Protein AF-A0A1Y2HS34-F1 (afdb_monomer_lite)

Secondary structure (DSSP, 8-state):
--THHHHHTTS-HHHHHHHHHHTTPPPP-----PPPHHHHHHHHHHHHHHHHHHHHHHHHHHHHHHHHH-TTSHHHHHHHHHHHHHHHHHHHHHHHHHHHHHHHHHHTTSSTTS------SS-------PPP--SSSHHHHHHHHHT--HHHHHHHHHHHHHHHHHHHHHHHHHHHHHT--HHHHHHHHHHHHHHTHHHHHHHHHHHHHHHHHHHTTS--

InterPro domains:
  IPR025461 ABA DEFICIENT 4-like [PF14108] (58-203)

Foldseek 3Di:
DDDPVVVVVVDDPVVVVVCCVVVVDDDDPDPDDPDPPVVVVVVCVVVVVVVVLVVLVVLLVVLLVCLLPPLPDPVNVVSLVVSLVVLVVLLVVLVCVLCVVLVVLCVVVVVCVPPPPPPDPPDDDDPDRQDDCDPPDPVNVVSSVVPDDPSNVSSVVSVLSSQLSVLSSVLSVVCVVVVNDSVQLVVLSVCCNVPNVVSVVSSVVVCVVVVVVVVVVVPD

Sequence (220 aa):
MSSILVALMQYEPATIEWLYKTLNMPRPSRSYSLPGIAALEDLDLTVSRTWAIRTQHVTVFASWILCATIPTHRLTRTLVLSTIIAISAMYVWVVPSFFLTVGTSYTDLTCVCDAVSVPDGAGGQTIAAGPPFDWSTIAGVAAMFQSAGLSQMAGAWIHYLAFDLFVGWTIARDAAAVGISKFFVAPCLLFTFALGPTGALMYLGLKGVLGRSGVRGQLI

Organism: NCBI:txid765915

pLDDT: mean 70.85, std 19.42, range [38.34, 95.56]

Radius of gyration: 27.21 Å; chains: 1; bounding box: 78×51×73 Å

Structure (mmCIF, N/CA/C/O backbone):
data_AF-A0A1Y2HS34-F1
#
_entry.id   AF-A0A1Y2HS34-F1
#
loop_
_atom_site.group_PDB
_atom_site.id
_atom_site.type_symbol
_atom_site.label_atom_id
_atom_site.label_alt_id
_atom_site.label_comp_id
_atom_site.label_asym_id
_atom_site.l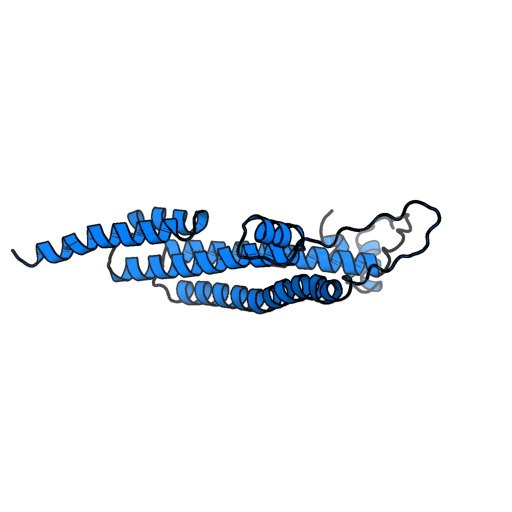abel_entity_id
_atom_site.label_seq_id
_atom_site.pdbx_PDB_ins_code
_atom_site.Cartn_x
_atom_site.Cartn_y
_atom_site.Cartn_z
_atom_site.occupancy
_atom_site.B_iso_or_equiv
_atom_site.auth_seq_id
_atom_site.auth_comp_id
_atom_site.auth_asym_id
_atom_site.auth_atom_id
_atom_site.pdbx_PDB_model_num
ATOM 1 N N . MET A 1 1 ? 22.258 -27.481 -1.481 1.00 40.88 1 MET A N 1
ATOM 2 C CA . MET A 1 1 ? 23.655 -27.297 -1.930 1.00 40.88 1 MET A CA 1
ATOM 3 C C . MET A 1 1 ? 23.984 -25.808 -2.120 1.00 40.88 1 MET A C 1
ATOM 5 O O . MET A 1 1 ? 24.801 -25.466 -2.955 1.00 40.88 1 MET A O 1
ATOM 9 N N . SER A 1 2 ? 23.214 -24.862 -1.570 1.00 41.31 2 SER A N 1
ATOM 10 C CA . SER A 1 2 ? 23.126 -24.386 -0.169 1.00 41.31 2 SER A CA 1
ATOM 11 C C . SER A 1 2 ? 24.362 -23.605 0.272 1.00 41.31 2 SER A C 1
ATOM 13 O O . SER A 1 2 ? 25.382 -24.211 0.581 1.00 41.31 2 SER A O 1
ATOM 15 N N . SER A 1 3 ? 24.185 -22.282 0.309 1.00 39.47 3 SER A N 1
ATOM 16 C CA . SER A 1 3 ? 24.858 -21.143 0.968 1.00 39.47 3 SER A CA 1
ATOM 17 C C . SER A 1 3 ? 26.109 -21.355 1.836 1.00 39.47 3 SER A C 1
ATOM 19 O O . SER A 1 3 ? 26.907 -20.438 1.967 1.00 39.47 3 SER A O 1
ATOM 21 N N . ILE A 1 4 ? 26.319 -22.544 2.392 1.00 44.00 4 ILE A N 1
ATOM 22 C CA . ILE A 1 4 ? 27.516 -22.961 3.123 1.00 44.00 4 ILE A CA 1
ATOM 23 C C . ILE A 1 4 ? 28.751 -22.936 2.213 1.00 44.00 4 ILE A C 1
ATOM 25 O O . ILE A 1 4 ? 29.776 -22.416 2.623 1.00 44.00 4 ILE A O 1
ATOM 29 N N . LEU A 1 5 ? 28.666 -23.414 0.963 1.00 49.09 5 LEU A N 1
ATOM 30 C CA . LEU A 1 5 ? 29.820 -23.377 0.046 1.00 49.09 5 LEU A CA 1
ATOM 31 C C . LEU A 1 5 ? 30.242 -21.945 -0.312 1.00 49.09 5 LEU A C 1
ATOM 33 O O . LEU A 1 5 ? 31.429 -21.675 -0.438 1.00 49.09 5 LEU A O 1
ATOM 37 N N . VAL A 1 6 ? 29.281 -21.024 -0.420 1.00 53.59 6 VAL A N 1
ATOM 38 C CA . VAL A 1 6 ? 29.553 -19.605 -0.693 1.00 53.59 6 VAL A CA 1
ATOM 39 C C . VAL A 1 6 ? 30.120 -18.912 0.550 1.00 53.59 6 VAL A C 1
ATOM 41 O O . VAL A 1 6 ? 31.084 -18.164 0.436 1.00 53.59 6 VAL A O 1
ATOM 44 N N . ALA A 1 7 ? 29.605 -19.227 1.744 1.00 46.12 7 ALA A N 1
ATOM 45 C CA . ALA A 1 7 ? 30.156 -18.736 3.010 1.00 46.12 7 ALA A CA 1
ATOM 46 C C . ALA A 1 7 ? 31.580 -19.262 3.283 1.00 46.12 7 ALA A C 1
ATOM 48 O O . ALA A 1 7 ? 32.411 -18.543 3.826 1.00 46.12 7 ALA A O 1
ATOM 49 N N . LEU A 1 8 ? 31.889 -20.494 2.862 1.00 45.03 8 LEU A N 1
ATOM 50 C CA . LEU A 1 8 ? 33.226 -21.081 2.992 1.00 45.03 8 LEU A CA 1
ATOM 51 C C . LEU A 1 8 ? 34.251 -20.467 2.024 1.00 45.03 8 LEU A C 1
ATOM 53 O O . LEU A 1 8 ? 35.440 -20.509 2.323 1.00 45.03 8 LEU A O 1
ATOM 57 N N . MET A 1 9 ? 33.819 -19.862 0.910 1.00 53.47 9 MET A N 1
ATOM 58 C CA . MET A 1 9 ? 34.716 -19.145 -0.013 1.00 53.47 9 MET A CA 1
ATOM 59 C C . MET A 1 9 ? 35.108 -17.738 0.470 1.00 53.47 9 MET A C 1
ATOM 61 O O . MET A 1 9 ? 35.967 -17.116 -0.146 1.00 53.47 9 MET A O 1
ATOM 65 N N . GLN A 1 10 ? 34.522 -17.241 1.568 1.00 58.22 10 GLN A N 1
ATOM 66 C CA . GLN A 1 10 ? 34.905 -15.966 2.193 1.00 58.22 10 GLN A CA 1
ATOM 67 C C . GLN A 1 10 ? 36.008 -16.105 3.263 1.00 58.22 10 GLN A C 1
ATOM 69 O O . GLN A 1 10 ? 36.442 -15.097 3.814 1.00 58.22 10 GLN A O 1
ATOM 74 N N . TYR A 1 11 ? 36.462 -17.327 3.574 1.00 50.69 11 TYR A N 1
ATOM 75 C CA . TYR A 1 11 ? 37.470 -17.590 4.609 1.00 50.69 11 TYR A CA 1
ATOM 76 C C . TYR A 1 11 ? 38.878 -17.794 4.025 1.00 50.69 11 TYR A C 1
ATOM 78 O O . TYR A 1 11 ? 39.033 -18.299 2.914 1.00 50.69 11 TYR A O 1
ATOM 86 N N . GLU A 1 12 ? 39.912 -17.427 4.794 1.00 51.91 12 GLU A N 1
ATOM 87 C CA . GLU A 1 12 ? 41.318 -17.608 4.410 1.00 51.91 12 GLU A CA 1
ATOM 88 C C . GLU A 1 12 ? 41.636 -19.070 4.025 1.00 51.91 12 GLU A C 1
ATOM 90 O O . GLU A 1 12 ? 41.127 -20.012 4.646 1.00 51.91 12 GLU A O 1
ATOM 95 N N . PRO A 1 13 ? 42.535 -19.298 3.048 1.00 57.66 13 PRO A N 1
ATOM 96 C CA . PRO A 1 13 ? 42.862 -20.635 2.541 1.00 57.66 13 PRO A CA 1
ATOM 97 C C . PRO A 1 13 ? 43.344 -21.610 3.632 1.00 57.66 13 PRO A C 1
ATOM 99 O O . PRO A 1 13 ? 43.112 -22.817 3.531 1.00 57.66 13 PRO A O 1
ATOM 102 N N . ALA A 1 14 ? 43.934 -21.099 4.716 1.00 58.50 14 ALA A N 1
ATOM 103 C CA . ALA A 1 14 ? 44.360 -21.893 5.868 1.00 58.50 14 ALA A CA 1
ATOM 104 C C . ALA A 1 14 ? 43.186 -22.545 6.629 1.00 58.50 14 ALA A C 1
ATOM 106 O O . ALA A 1 14 ? 43.302 -23.669 7.123 1.00 58.50 14 ALA A O 1
ATOM 107 N N . THR A 1 15 ? 42.031 -21.880 6.702 1.00 56.56 15 THR A N 1
ATOM 108 C CA . THR A 1 15 ? 40.844 -22.379 7.419 1.00 56.56 15 THR A CA 1
ATOM 109 C C . THR A 1 15 ? 40.152 -23.494 6.640 1.00 56.56 15 THR A C 1
ATOM 111 O O . THR A 1 15 ? 39.675 -24.474 7.215 1.00 56.56 15 THR A O 1
ATOM 114 N N . ILE A 1 16 ? 40.170 -23.380 5.312 1.00 56.44 16 ILE A N 1
ATOM 115 C CA . ILE A 1 16 ? 39.679 -24.407 4.393 1.00 56.44 16 ILE A CA 1
ATOM 116 C C . ILE A 1 16 ? 40.539 -25.673 4.521 1.00 56.44 16 ILE A C 1
ATOM 118 O O . ILE A 1 16 ? 40.005 -26.778 4.627 1.00 56.44 16 ILE A O 1
ATOM 122 N N . GLU A 1 17 ? 41.866 -25.532 4.592 1.00 61.97 17 GLU A N 1
ATOM 123 C CA . GLU A 1 17 ? 42.772 -26.671 4.766 1.00 61.97 17 GLU A CA 1
ATOM 124 C C . GLU A 1 17 ? 42.591 -27.378 6.121 1.00 61.97 17 GLU A C 1
ATOM 126 O O . GLU A 1 17 ? 42.595 -28.614 6.178 1.00 61.97 17 GLU A O 1
ATOM 131 N N . TRP A 1 18 ? 42.373 -26.615 7.198 1.00 68.12 18 TRP A N 1
ATOM 132 C CA . TRP A 1 18 ? 42.064 -27.171 8.518 1.00 68.12 18 TRP A CA 1
ATOM 133 C C . TRP A 1 18 ? 40.767 -27.996 8.510 1.00 68.12 18 TRP A C 1
ATOM 135 O O . TRP A 1 18 ? 40.746 -29.102 9.055 1.00 68.12 18 TRP A O 1
ATOM 145 N N . LEU A 1 19 ? 39.710 -27.516 7.843 1.00 55.78 19 LEU A N 1
ATOM 146 C CA . LEU A 1 19 ? 38.428 -28.224 7.727 1.00 55.78 19 LEU A CA 1
ATOM 147 C C . LEU A 1 19 ? 38.563 -29.559 6.983 1.00 55.78 19 LEU A C 1
ATOM 149 O O . LEU A 1 19 ? 38.038 -30.570 7.451 1.00 55.78 19 LEU A O 1
ATOM 153 N N . TYR A 1 20 ? 39.293 -29.591 5.861 1.00 63.97 20 TYR A N 1
ATOM 154 C CA . TYR A 1 20 ? 39.510 -30.829 5.099 1.00 63.97 20 TYR A CA 1
ATOM 155 C C . TYR A 1 20 ? 40.272 -31.882 5.906 1.00 63.97 20 TYR A C 1
ATOM 157 O O . TYR A 1 20 ? 39.906 -33.058 5.873 1.00 63.97 20 TYR A O 1
ATOM 165 N N . LYS A 1 21 ? 41.304 -31.463 6.652 1.00 69.81 21 LYS A N 1
ATOM 166 C CA . LYS A 1 21 ? 42.089 -32.365 7.510 1.00 69.81 21 LYS A CA 1
ATOM 167 C C . LYS A 1 21 ? 41.284 -32.868 8.705 1.00 69.81 21 LYS A C 1
ATOM 169 O O . LYS A 1 21 ? 41.346 -34.050 9.018 1.00 69.81 21 LYS A O 1
ATOM 174 N N . THR A 1 22 ? 40.515 -31.993 9.348 1.00 73.12 22 THR A N 1
ATOM 175 C CA . THR A 1 22 ? 39.793 -32.325 10.588 1.00 73.12 22 THR A CA 1
ATOM 176 C C . THR A 1 22 ? 38.566 -33.198 10.330 1.00 73.12 22 THR A C 1
ATOM 178 O O . THR A 1 22 ? 38.257 -34.076 11.128 1.00 73.12 22 THR A O 1
ATOM 181 N N . LEU A 1 23 ? 37.878 -32.996 9.203 1.00 70.19 23 LEU A N 1
ATOM 182 C CA . LEU A 1 23 ? 36.649 -33.721 8.857 1.00 70.19 23 LEU A CA 1
ATOM 183 C C . LEU A 1 23 ? 36.879 -34.871 7.858 1.00 70.19 23 LEU A C 1
ATOM 185 O O . LEU A 1 23 ? 35.917 -35.473 7.391 1.00 70.19 23 LEU A O 1
ATOM 189 N N . ASN A 1 24 ? 38.143 -35.174 7.534 1.00 62.88 24 ASN A N 1
ATOM 190 C CA . ASN A 1 24 ? 38.574 -36.247 6.629 1.00 62.88 24 ASN A CA 1
ATOM 191 C C . ASN A 1 24 ? 37.814 -36.281 5.285 1.00 62.88 24 ASN A C 1
ATOM 193 O O . ASN A 1 24 ? 37.466 -37.343 4.765 1.00 62.88 24 ASN A O 1
ATOM 197 N N . MET A 1 25 ? 37.517 -35.103 4.731 1.00 55.12 25 MET A N 1
ATOM 198 C CA . MET A 1 25 ? 36.750 -34.977 3.492 1.00 55.12 25 MET A CA 1
ATOM 199 C C . MET A 1 25 ? 37.669 -35.139 2.263 1.00 55.12 25 MET A C 1
ATOM 201 O O . MET A 1 25 ? 38.747 -34.536 2.239 1.00 55.12 25 MET A O 1
ATOM 205 N N . PRO A 1 26 ? 37.272 -35.886 1.211 1.00 47.16 26 PRO A N 1
ATOM 206 C CA . PRO A 1 26 ? 38.053 -35.990 -0.022 1.00 47.16 26 PRO A CA 1
ATOM 207 C C . PRO A 1 26 ? 38.202 -34.625 -0.704 1.00 47.16 26 PRO A C 1
ATOM 209 O O . PRO A 1 26 ? 37.214 -33.910 -0.889 1.00 47.16 26 PRO A O 1
ATOM 212 N N . ARG A 1 27 ? 39.426 -34.268 -1.122 1.00 53.56 27 ARG A N 1
ATOM 213 C CA . ARG A 1 27 ? 39.646 -33.055 -1.926 1.00 53.56 27 ARG A CA 1
ATOM 214 C C . ARG A 1 27 ? 38.885 -33.186 -3.254 1.00 53.56 27 ARG A C 1
ATOM 216 O O . ARG A 1 27 ? 39.044 -34.208 -3.926 1.00 53.56 27 ARG A O 1
ATOM 223 N N . PRO A 1 28 ? 38.089 -32.186 -3.667 1.00 48.97 28 PRO A N 1
ATOM 224 C CA . PRO A 1 28 ? 37.415 -32.236 -4.957 1.00 48.97 28 PRO A CA 1
ATOM 225 C C . PRO A 1 28 ? 38.455 -32.254 -6.090 1.00 48.97 28 PRO A C 1
ATOM 227 O O . PRO A 1 28 ? 39.293 -31.365 -6.193 1.00 48.97 28 PRO A O 1
ATOM 230 N N . SER A 1 29 ? 38.401 -33.281 -6.941 1.00 42.41 29 SER A N 1
ATOM 231 C CA . SER A 1 29 ? 39.338 -33.529 -8.052 1.00 42.41 29 SER A CA 1
ATOM 232 C C . SER A 1 29 ? 39.053 -32.709 -9.316 1.00 42.41 29 SER A C 1
ATOM 234 O O . SER A 1 29 ? 39.764 -32.835 -10.310 1.00 42.41 29 SER A O 1
ATOM 236 N N . ARG A 1 30 ? 38.012 -31.868 -9.303 1.00 43.75 30 ARG A N 1
ATOM 237 C CA . ARG A 1 30 ? 37.662 -30.986 -10.419 1.00 43.75 30 ARG A CA 1
ATOM 238 C C . ARG A 1 30 ? 38.234 -29.598 -10.177 1.00 43.75 30 ARG A C 1
ATOM 240 O O . ARG A 1 30 ? 37.771 -28.884 -9.291 1.00 43.75 30 ARG A O 1
ATOM 247 N N . SER A 1 31 ? 39.193 -29.207 -11.007 1.00 41.72 31 SER A N 1
ATOM 248 C CA . SER A 1 31 ? 39.536 -27.810 -11.255 1.00 41.72 31 SER A CA 1
ATOM 249 C C . SER A 1 31 ? 38.312 -27.124 -11.864 1.00 41.72 31 SER A C 1
ATOM 251 O O . SER A 1 31 ? 38.104 -27.132 -13.074 1.00 41.72 31 SER A O 1
ATOM 253 N N . TYR A 1 32 ? 37.445 -26.587 -11.007 1.00 44.62 32 TYR A N 1
ATOM 254 C CA . TYR A 1 32 ? 36.407 -25.663 -11.437 1.00 44.62 32 TYR A CA 1
ATOM 255 C C . TYR A 1 32 ? 37.115 -24.399 -11.921 1.00 44.62 32 TYR A C 1
ATOM 257 O O . TYR A 1 32 ? 37.796 -23.732 -11.142 1.00 44.62 32 TYR A O 1
ATOM 265 N N . SER A 1 33 ? 36.998 -24.099 -13.213 1.00 45.12 33 SER A N 1
ATOM 266 C CA . SER A 1 33 ? 37.328 -22.783 -13.745 1.00 45.12 33 SER A CA 1
ATOM 267 C C . SER A 1 33 ? 36.543 -21.757 -12.933 1.00 45.12 33 SER A C 1
ATOM 269 O O . SER A 1 33 ? 35.311 -21.779 -12.927 1.00 45.12 33 SER A O 1
ATOM 271 N N . LEU A 1 34 ? 37.261 -20.913 -12.186 1.00 48.84 34 LEU A N 1
ATOM 272 C CA . LEU A 1 34 ? 36.659 -19.800 -11.463 1.00 48.84 34 LEU A CA 1
ATOM 273 C C . LEU A 1 34 ? 35.798 -19.012 -12.463 1.00 48.84 34 LEU A C 1
ATOM 275 O O . LEU A 1 34 ? 36.293 -18.706 -13.553 1.00 48.84 34 LEU A O 1
ATOM 279 N N . PRO A 1 35 ? 34.527 -18.706 -12.144 1.00 49.00 35 PRO A N 1
ATOM 280 C CA . PRO A 1 35 ? 33.769 -17.753 -12.937 1.00 49.00 35 PRO A CA 1
ATOM 281 C C . PRO A 1 35 ? 34.619 -16.484 -13.056 1.00 49.00 35 PRO A C 1
ATOM 283 O O . PRO A 1 35 ? 35.163 -16.019 -12.052 1.00 49.00 35 PRO A O 1
ATOM 286 N N . GLY A 1 36 ? 34.801 -15.961 -14.273 1.00 48.28 36 GLY A N 1
ATOM 287 C CA . GLY A 1 36 ? 35.515 -14.696 -14.462 1.00 48.28 36 GLY A CA 1
ATOM 288 C C . GLY A 1 36 ? 34.906 -13.605 -13.575 1.00 48.28 36 GLY A C 1
ATOM 289 O O . GLY A 1 36 ? 33.739 -13.700 -13.210 1.00 48.28 36 GLY A O 1
ATOM 290 N N . ILE A 1 37 ? 35.676 -12.571 -13.228 1.00 46.84 37 ILE A N 1
ATOM 291 C CA . ILE A 1 37 ? 35.255 -11.495 -12.305 1.00 46.84 37 ILE A CA 1
ATOM 292 C C . ILE A 1 37 ? 33.863 -10.935 -12.663 1.00 46.84 37 ILE A C 1
ATOM 294 O O . ILE A 1 37 ? 33.045 -10.746 -11.771 1.00 46.84 37 ILE A O 1
ATOM 298 N N . ALA A 1 38 ? 33.546 -10.811 -13.957 1.00 49.62 38 ALA A N 1
ATOM 299 C CA . ALA A 1 38 ? 32.223 -10.414 -14.447 1.00 49.62 38 ALA A CA 1
ATOM 300 C C . ALA A 1 38 ? 31.080 -11.347 -13.993 1.00 49.62 38 ALA A C 1
ATOM 302 O O . ALA A 1 38 ? 30.018 -10.885 -13.605 1.00 49.62 38 ALA A O 1
ATOM 303 N N . ALA A 1 39 ? 31.306 -12.662 -13.963 1.00 53.97 39 ALA A N 1
ATOM 304 C CA . ALA A 1 39 ? 30.318 -13.629 -13.493 1.00 53.97 39 ALA A CA 1
ATOM 305 C C . ALA A 1 39 ? 30.157 -13.620 -11.963 1.00 53.97 39 ALA A C 1
ATOM 307 O O . ALA A 1 39 ? 29.105 -14.017 -11.471 1.00 53.97 39 ALA A O 1
ATOM 308 N N . LEU A 1 40 ? 31.170 -13.177 -11.208 1.00 43.44 40 LEU A N 1
ATOM 309 C CA . LEU A 1 40 ? 31.056 -12.941 -9.763 1.00 43.44 40 LEU A CA 1
ATOM 310 C C . LEU A 1 40 ? 30.319 -11.628 -9.469 1.00 43.44 40 LEU A C 1
ATOM 312 O O . LEU A 1 40 ? 29.501 -11.593 -8.554 1.00 43.44 40 LEU A O 1
ATOM 316 N N . GLU A 1 41 ? 30.552 -10.590 -10.274 1.00 54.38 41 GLU A N 1
ATOM 317 C CA . GLU A 1 41 ? 29.840 -9.308 -10.210 1.00 54.38 41 GLU A CA 1
ATOM 318 C C . GLU A 1 41 ? 28.359 -9.471 -10.586 1.00 54.38 41 GLU A C 1
ATOM 320 O O . GLU A 1 41 ? 27.482 -9.008 -9.861 1.00 54.38 41 GLU A O 1
ATOM 325 N N . ASP A 1 42 ? 28.054 -10.249 -11.628 1.00 51.81 42 ASP A N 1
ATOM 326 C CA . ASP A 1 42 ? 26.681 -10.606 -12.002 1.00 51.81 42 ASP A CA 1
ATOM 327 C C . ASP A 1 42 ? 25.972 -11.426 -10.914 1.00 51.81 42 ASP A C 1
ATOM 329 O O . ASP A 1 42 ? 24.771 -11.241 -10.669 1.00 51.81 42 ASP A O 1
ATOM 333 N N . LEU A 1 43 ? 26.695 -12.321 -10.227 1.00 54.56 43 LEU A N 1
ATOM 334 C CA . LEU A 1 43 ? 26.142 -13.109 -9.123 1.00 54.56 43 LEU A CA 1
ATOM 335 C C . LEU A 1 43 ? 25.864 -12.235 -7.895 1.00 54.56 43 LEU A C 1
ATOM 337 O O . LEU A 1 43 ? 24.818 -12.377 -7.265 1.00 54.56 43 LEU A O 1
ATOM 341 N N . ASP A 1 44 ? 26.769 -11.314 -7.569 1.00 53.28 44 ASP A N 1
ATOM 342 C CA . ASP A 1 44 ? 26.595 -10.378 -6.458 1.00 53.28 44 ASP A CA 1
ATOM 343 C C . ASP A 1 44 ? 25.471 -9.373 -6.751 1.00 53.28 44 ASP A C 1
ATOM 345 O O . ASP A 1 44 ? 24.626 -9.097 -5.899 1.00 53.28 44 ASP A O 1
ATOM 349 N N . LEU A 1 45 ? 25.338 -8.916 -8.000 1.00 58.72 45 LEU A N 1
ATOM 350 C CA . LEU A 1 45 ? 24.224 -8.080 -8.454 1.00 58.72 45 LEU A CA 1
ATOM 351 C C . LEU A 1 45 ? 22.880 -8.826 -8.429 1.00 58.72 45 LEU A C 1
ATOM 353 O O . LEU A 1 45 ? 21.859 -8.243 -8.071 1.00 58.72 45 LEU A O 1
ATOM 357 N N . THR A 1 46 ? 22.829 -10.114 -8.766 1.00 55.91 46 THR A N 1
ATOM 358 C CA . THR A 1 46 ? 21.577 -10.899 -8.715 1.00 55.91 46 THR A CA 1
ATOM 359 C C . THR A 1 46 ? 21.192 -11.315 -7.295 1.00 55.91 46 THR A C 1
ATOM 361 O O . THR A 1 46 ? 20.021 -11.200 -6.910 1.00 55.91 46 THR A O 1
ATOM 364 N N . VAL A 1 47 ? 22.154 -11.737 -6.472 1.00 53.44 47 VAL A N 1
ATOM 365 C CA . VAL A 1 47 ? 21.938 -11.968 -5.034 1.00 53.44 47 VAL A CA 1
ATOM 366 C C . VAL A 1 47 ? 21.513 -10.662 -4.369 1.00 53.44 47 VAL A C 1
ATOM 368 O O . VAL A 1 47 ? 20.553 -10.669 -3.590 1.00 53.44 47 VAL A O 1
ATOM 371 N N . SER A 1 48 ? 22.131 -9.535 -4.747 1.00 55.94 48 SER A N 1
ATOM 372 C CA . SER A 1 48 ? 21.791 -8.240 -4.170 1.00 55.94 48 SER A CA 1
ATOM 373 C C . SER A 1 48 ? 20.369 -7.779 -4.500 1.00 55.94 48 SER A C 1
ATOM 375 O O . SER A 1 48 ? 19.575 -7.407 -3.631 1.00 55.94 48 SER A O 1
ATOM 377 N N . ARG A 1 49 ? 19.984 -7.917 -5.769 1.00 59.75 49 ARG A N 1
ATOM 378 C CA . ARG A 1 49 ? 18.635 -7.594 -6.258 1.00 59.75 49 ARG A CA 1
ATOM 379 C C . ARG A 1 49 ? 17.550 -8.476 -5.635 1.00 59.75 49 ARG A C 1
ATOM 381 O O . ARG A 1 49 ? 16.449 -7.997 -5.375 1.00 59.75 49 ARG A O 1
ATOM 388 N N . THR A 1 50 ? 17.834 -9.750 -5.355 1.00 59.16 50 THR A N 1
ATOM 389 C CA . THR A 1 50 ? 16.828 -10.660 -4.774 1.00 59.16 50 THR A CA 1
ATOM 390 C C . THR A 1 50 ? 16.673 -10.539 -3.259 1.00 59.16 50 THR A C 1
ATOM 392 O O . THR A 1 50 ? 15.595 -10.869 -2.749 1.00 59.16 50 THR A O 1
ATOM 395 N N . TRP A 1 51 ? 17.690 -10.077 -2.517 1.00 58.22 51 TRP A N 1
ATOM 396 C CA . TRP A 1 51 ? 17.517 -9.809 -1.084 1.00 58.22 51 TRP A CA 1
ATOM 397 C C . TRP A 1 51 ? 16.673 -8.564 -0.851 1.00 58.22 51 TRP A C 1
ATOM 399 O O . TRP A 1 51 ? 15.794 -8.617 0.004 1.00 58.22 51 TRP A O 1
ATOM 409 N N . ALA A 1 52 ? 16.875 -7.499 -1.634 1.00 64.06 52 ALA A N 1
ATOM 410 C CA . ALA A 1 52 ? 16.138 -6.246 -1.474 1.00 64.06 52 ALA A CA 1
ATOM 411 C C . ALA A 1 52 ? 14.629 -6.469 -1.628 1.00 64.06 52 ALA A C 1
ATOM 413 O O . ALA A 1 52 ? 13.841 -6.032 -0.795 1.00 64.06 52 ALA A O 1
ATOM 414 N N . ILE A 1 53 ? 14.239 -7.261 -2.630 1.00 66.31 53 ILE A N 1
ATOM 415 C CA . ILE A 1 53 ? 12.842 -7.646 -2.839 1.00 66.31 53 ILE A CA 1
ATOM 416 C C . ILE A 1 53 ? 12.341 -8.498 -1.663 1.00 66.31 53 ILE A C 1
ATOM 418 O O . ILE A 1 53 ? 11.280 -8.221 -1.111 1.00 66.31 53 ILE A O 1
ATOM 422 N N . ARG A 1 54 ? 13.078 -9.527 -1.224 1.00 71.44 54 ARG A N 1
ATOM 423 C CA . ARG A 1 54 ? 12.611 -10.425 -0.148 1.00 71.44 54 ARG A CA 1
ATOM 424 C C . ARG A 1 54 ? 12.469 -9.741 1.213 1.00 71.44 54 ARG A C 1
ATOM 426 O O . ARG A 1 54 ? 11.491 -10.004 1.909 1.00 71.44 54 ARG A O 1
ATOM 433 N N . THR A 1 55 ? 13.404 -8.878 1.601 1.00 73.25 55 THR A N 1
ATOM 434 C CA . THR A 1 55 ? 13.370 -8.201 2.910 1.00 73.25 55 THR A CA 1
ATOM 435 C C . THR A 1 55 ? 12.205 -7.223 3.016 1.00 73.25 55 THR A C 1
ATOM 437 O O . THR A 1 55 ? 11.576 -7.141 4.070 1.00 73.25 55 THR A O 1
ATOM 440 N N . GLN A 1 56 ? 11.858 -6.550 1.919 1.00 74.19 56 GLN A N 1
ATOM 441 C CA . GLN A 1 56 ? 10.731 -5.617 1.864 1.00 74.19 56 GLN A CA 1
ATOM 442 C C . GLN A 1 56 ? 9.388 -6.292 2.105 1.00 74.19 56 GLN A C 1
ATOM 444 O O . GLN A 1 56 ? 8.559 -5.758 2.833 1.00 74.19 56 GLN A O 1
ATOM 449 N N . HIS A 1 57 ? 9.175 -7.486 1.552 1.00 80.31 57 HIS A N 1
ATOM 450 C CA . HIS A 1 57 ? 7.929 -8.211 1.792 1.00 80.31 57 HIS A CA 1
ATOM 451 C C . HIS A 1 57 ? 7.766 -8.514 3.284 1.00 80.31 57 HIS A C 1
ATOM 453 O O . HIS A 1 57 ? 6.704 -8.273 3.849 1.00 80.31 57 HIS A O 1
ATOM 459 N N . VAL A 1 58 ? 8.830 -8.959 3.959 1.00 86.31 58 VAL A N 1
ATOM 460 C CA . VAL A 1 58 ? 8.773 -9.285 5.392 1.00 86.31 58 VAL A CA 1
ATOM 461 C C . VAL A 1 58 ? 8.457 -8.050 6.240 1.00 86.31 58 VAL A C 1
ATOM 463 O O . VAL A 1 58 ? 7.591 -8.117 7.114 1.00 86.31 58 VAL A O 1
ATOM 466 N N . THR A 1 59 ? 9.114 -6.915 5.984 1.00 86.62 59 THR A N 1
ATOM 467 C CA . THR A 1 59 ? 8.888 -5.684 6.761 1.00 86.62 59 THR A CA 1
ATOM 468 C C . THR A 1 59 ? 7.515 -5.073 6.494 1.00 86.62 59 THR A C 1
ATOM 470 O O . THR A 1 59 ? 6.852 -4.630 7.438 1.00 86.62 59 THR A O 1
ATOM 473 N N . VAL A 1 60 ? 7.044 -5.107 5.244 1.00 89.56 60 VAL A N 1
ATOM 474 C CA . VAL A 1 60 ? 5.701 -4.647 4.863 1.00 89.56 60 VAL A CA 1
ATOM 475 C C . VAL A 1 60 ? 4.634 -5.530 5.497 1.00 89.56 60 VAL A C 1
ATOM 477 O O . VAL A 1 60 ? 3.750 -5.001 6.164 1.00 89.56 60 VAL A O 1
ATOM 480 N N . PHE A 1 61 ? 4.730 -6.858 5.382 1.00 90.69 61 PHE A N 1
ATOM 481 C CA . PHE A 1 61 ? 3.744 -7.768 5.974 1.00 90.69 61 PHE A CA 1
ATOM 482 C C . PHE A 1 61 ? 3.706 -7.669 7.500 1.00 90.69 61 PHE A C 1
ATOM 484 O O . PHE A 1 61 ? 2.621 -7.625 8.082 1.00 90.69 61 PHE A O 1
ATOM 491 N N . ALA A 1 62 ? 4.862 -7.571 8.163 1.00 90.12 62 ALA A N 1
ATOM 492 C CA . ALA A 1 62 ? 4.912 -7.369 9.610 1.00 90.12 62 ALA A CA 1
ATOM 493 C C . ALA A 1 62 ? 4.231 -6.051 10.019 1.00 90.12 62 ALA A C 1
ATOM 495 O O . ALA A 1 62 ? 3.402 -6.031 10.933 1.00 90.12 62 ALA A O 1
ATOM 496 N N . SER A 1 63 ? 4.526 -4.963 9.302 1.00 91.81 63 SER A N 1
ATOM 497 C CA . SER A 1 63 ? 3.892 -3.655 9.507 1.00 91.81 63 SER A CA 1
ATOM 498 C C . SER A 1 63 ? 2.383 -3.705 9.258 1.00 91.81 63 SER A C 1
ATOM 500 O O . SER A 1 63 ? 1.610 -3.122 10.019 1.00 91.81 63 SER A O 1
ATOM 502 N N . TRP A 1 64 ? 1.953 -4.459 8.245 1.00 92.69 64 TRP A N 1
ATOM 503 C CA . TRP A 1 64 ? 0.552 -4.649 7.883 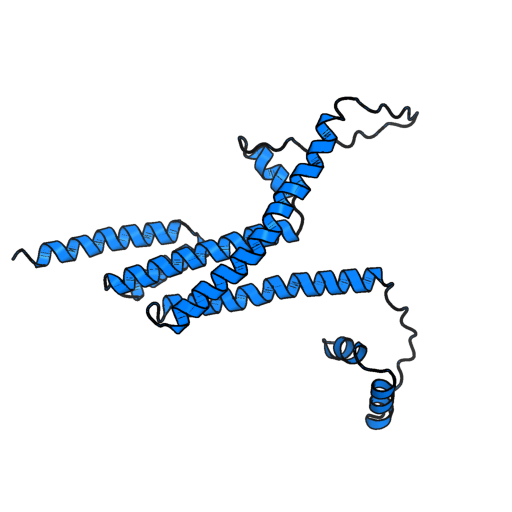1.00 92.69 64 TRP A CA 1
ATOM 504 C C . TRP A 1 64 ? -0.239 -5.386 8.968 1.00 92.69 64 TRP A C 1
ATOM 506 O O . TRP A 1 64 ? -1.304 -4.936 9.393 1.00 92.69 64 TRP A O 1
ATOM 516 N N . ILE A 1 65 ? 0.307 -6.492 9.480 1.00 92.25 65 ILE A N 1
ATOM 517 C CA . ILE A 1 65 ? -0.316 -7.281 10.553 1.00 92.25 65 ILE A CA 1
ATOM 518 C C . ILE A 1 65 ? -0.438 -6.445 11.831 1.00 92.25 65 ILE A C 1
ATOM 520 O O . ILE A 1 65 ? -1.488 -6.440 12.480 1.00 92.25 65 ILE A O 1
ATOM 524 N N . LEU A 1 66 ? 0.609 -5.698 12.190 1.00 91.44 66 LEU A N 1
ATOM 525 C CA . LEU A 1 66 ? 0.578 -4.800 13.347 1.00 91.44 66 LEU A CA 1
ATOM 526 C C . LEU A 1 66 ? -0.461 -3.690 13.182 1.00 91.44 66 LEU A C 1
ATOM 528 O O . LEU A 1 66 ? -1.176 -3.366 14.131 1.00 91.44 66 LEU A O 1
ATOM 532 N N . CYS A 1 67 ? -0.577 -3.142 11.974 1.00 91.62 67 CYS A N 1
ATOM 533 C CA . CYS A 1 67 ? -1.579 -2.144 11.633 1.00 91.62 67 CYS A CA 1
ATOM 534 C C . CYS A 1 67 ? -3.009 -2.683 11.808 1.00 91.62 67 CYS A C 1
ATOM 536 O O . CYS A 1 67 ? -3.837 -2.020 12.432 1.00 91.62 67 CYS A O 1
ATOM 538 N N . ALA A 1 68 ? -3.284 -3.906 11.349 1.00 90.31 68 ALA A N 1
ATOM 539 C CA . ALA A 1 68 ? -4.601 -4.532 11.466 1.00 90.31 68 ALA A CA 1
ATOM 540 C C . ALA A 1 68 ? -4.968 -4.936 12.909 1.00 90.31 68 ALA A C 1
ATOM 542 O O . ALA A 1 68 ? -6.139 -4.916 13.295 1.00 90.31 68 ALA A O 1
ATOM 543 N N . THR A 1 69 ? -3.981 -5.313 13.726 1.00 90.44 69 THR A N 1
ATOM 544 C CA . THR A 1 69 ? -4.216 -5.858 15.075 1.00 90.44 69 THR A CA 1
ATOM 545 C C . THR A 1 69 ? -4.222 -4.783 16.160 1.00 90.44 69 THR A C 1
ATOM 547 O O . THR A 1 69 ? -5.150 -4.746 16.985 1.00 90.44 69 THR A O 1
ATOM 550 N N . ILE A 1 70 ? -3.204 -3.913 16.165 1.00 92.38 70 ILE A N 1
ATOM 551 C CA . ILE A 1 70 ? -2.941 -2.926 17.220 1.00 92.38 70 ILE A CA 1
ATOM 552 C C . ILE A 1 70 ? -2.488 -1.579 16.605 1.00 92.38 70 ILE A C 1
ATOM 554 O O . ILE A 1 70 ? -1.329 -1.173 16.751 1.00 92.38 70 ILE A O 1
ATOM 558 N N . PRO A 1 71 ? -3.392 -0.836 15.936 1.00 89.12 71 PRO A N 1
ATOM 559 C CA . PRO A 1 71 ? -3.041 0.372 15.177 1.00 89.12 71 PRO A CA 1
ATOM 560 C C . PRO A 1 71 ? -2.549 1.552 16.028 1.00 89.12 71 PRO A C 1
ATOM 562 O O . PRO A 1 71 ? -1.856 2.436 15.523 1.00 89.12 71 PRO A O 1
ATOM 565 N N . THR A 1 72 ? -2.897 1.593 17.317 1.00 89.50 72 THR A N 1
ATOM 566 C CA . THR A 1 72 ? -2.581 2.710 18.226 1.00 89.50 72 THR A CA 1
ATOM 567 C C . THR A 1 72 ? -1.267 2.533 18.986 1.00 89.50 72 THR A C 1
ATOM 569 O O . THR A 1 72 ? -0.797 3.472 19.631 1.00 89.50 72 THR A O 1
ATOM 572 N N . HIS A 1 73 ? -0.646 1.352 18.920 1.00 92.50 73 HIS A N 1
ATOM 573 C CA . HIS A 1 73 ? 0.555 1.063 19.693 1.00 92.50 73 HIS A CA 1
ATOM 574 C C . HIS A 1 73 ? 1.792 1.789 19.139 1.00 92.50 73 HIS A C 1
ATOM 576 O O . HIS A 1 73 ? 1.962 1.955 17.928 1.00 92.50 73 HIS A O 1
ATOM 582 N N . ARG A 1 74 ? 2.695 2.213 20.037 1.00 91.94 74 ARG A N 1
ATOM 583 C CA . ARG A 1 74 ? 3.899 2.984 19.672 1.00 91.94 74 ARG A CA 1
ATOM 584 C C . ARG A 1 74 ? 4.814 2.207 18.726 1.00 91.94 74 ARG A C 1
ATOM 586 O O . ARG A 1 74 ? 5.317 2.792 17.775 1.00 91.94 74 ARG A O 1
ATOM 593 N N . LEU A 1 75 ? 4.973 0.901 18.958 1.00 90.75 75 LEU A N 1
ATOM 594 C CA . LEU A 1 75 ? 5.780 0.022 18.106 1.00 90.75 75 LEU A CA 1
ATOM 595 C C . LEU A 1 75 ? 5.198 -0.082 16.692 1.00 90.75 75 LEU A C 1
ATOM 597 O O . LEU A 1 75 ? 5.953 0.032 15.735 1.00 90.75 75 LEU A O 1
ATOM 601 N N . THR A 1 76 ? 3.872 -0.211 16.554 1.00 91.25 76 THR A N 1
ATOM 602 C CA . THR A 1 76 ? 3.195 -0.224 15.247 1.00 91.25 76 THR A CA 1
ATOM 603 C C . THR A 1 76 ? 3.503 1.050 14.478 1.00 91.25 76 THR A C 1
ATOM 605 O O . THR A 1 76 ? 3.917 0.996 13.326 1.00 91.25 76 THR A O 1
ATOM 608 N N . ARG A 1 77 ? 3.373 2.209 15.135 1.00 92.00 77 ARG A N 1
ATOM 609 C CA . ARG A 1 77 ? 3.705 3.499 14.523 1.00 92.00 77 ARG A CA 1
ATOM 610 C C . ARG A 1 77 ? 5.165 3.560 14.080 1.00 92.00 77 ARG A C 1
ATOM 612 O O . ARG A 1 77 ? 5.420 3.963 12.953 1.00 92.00 77 ARG A O 1
ATOM 619 N N . THR A 1 78 ? 6.104 3.187 14.946 1.00 92.25 78 THR A N 1
ATOM 620 C CA . THR A 1 78 ? 7.532 3.244 14.617 1.00 92.25 78 THR A CA 1
ATOM 621 C C . THR A 1 78 ? 7.880 2.311 13.462 1.00 92.25 78 THR A C 1
ATOM 623 O O . THR A 1 78 ? 8.542 2.760 12.537 1.00 92.25 78 THR A O 1
ATOM 626 N N . LEU A 1 79 ? 7.404 1.060 13.475 1.00 91.44 79 LEU A N 1
ATOM 627 C CA . LEU A 1 79 ? 7.701 0.081 12.424 1.00 91.44 79 LEU A CA 1
ATOM 628 C C . LEU A 1 79 ? 7.058 0.423 11.083 1.00 91.44 79 LEU A C 1
ATOM 630 O O . LEU A 1 79 ? 7.708 0.309 10.048 1.00 91.44 79 LEU A O 1
ATOM 634 N N . VAL A 1 80 ? 5.802 0.872 11.085 1.00 92.69 80 VAL A N 1
ATOM 635 C CA . VAL A 1 80 ? 5.130 1.288 9.849 1.00 92.69 80 VAL A CA 1
ATOM 636 C C . VAL A 1 80 ? 5.851 2.489 9.244 1.00 92.69 80 VAL A C 1
ATOM 638 O O . VAL A 1 80 ? 6.196 2.469 8.066 1.00 92.69 80 VAL A O 1
ATOM 641 N N . LEU A 1 81 ? 6.133 3.520 10.048 1.00 92.00 81 LEU A N 1
ATOM 642 C CA . LEU A 1 81 ? 6.807 4.720 9.558 1.00 92.00 81 LEU A CA 1
ATOM 643 C C . LEU A 1 81 ? 8.244 4.437 9.120 1.00 92.00 81 LEU A C 1
ATOM 645 O O . LEU A 1 81 ? 8.652 4.935 8.076 1.00 92.00 81 LEU A O 1
ATOM 649 N N . SER A 1 82 ? 9.003 3.625 9.862 1.00 92.56 82 SER A N 1
ATOM 650 C CA . SER A 1 82 ? 10.358 3.249 9.450 1.00 92.56 82 SER A CA 1
ATOM 651 C C . SER A 1 82 ? 10.347 2.448 8.150 1.00 92.56 82 SER A C 1
ATOM 653 O O . SER A 1 82 ? 11.185 2.696 7.288 1.00 92.56 82 SER A O 1
ATOM 655 N N . THR A 1 83 ? 9.372 1.552 7.967 1.00 91.38 83 THR A N 1
ATOM 656 C CA . THR A 1 83 ? 9.190 0.787 6.725 1.00 91.38 83 THR A CA 1
ATOM 657 C C . THR A 1 83 ? 8.852 1.710 5.555 1.00 91.38 83 THR A C 1
ATOM 659 O O . THR A 1 83 ? 9.505 1.634 4.518 1.00 91.38 83 THR A O 1
ATOM 662 N N . ILE A 1 84 ? 7.905 2.641 5.725 1.00 91.06 84 ILE A N 1
ATOM 663 C CA . ILE A 1 84 ? 7.539 3.623 4.689 1.00 91.06 84 ILE A CA 1
ATOM 664 C C . ILE A 1 84 ? 8.734 4.507 4.324 1.00 91.06 84 ILE A C 1
ATOM 666 O O . ILE A 1 84 ? 8.978 4.726 3.140 1.00 91.06 84 ILE A O 1
ATOM 670 N N . ILE A 1 85 ? 9.495 4.991 5.310 1.00 90.81 85 ILE A N 1
ATOM 671 C CA . ILE A 1 85 ? 10.676 5.836 5.077 1.00 90.81 85 ILE A CA 1
ATOM 672 C C . ILE A 1 85 ? 11.762 5.048 4.346 1.00 90.81 85 ILE A C 1
ATOM 674 O O . ILE A 1 85 ? 12.296 5.543 3.359 1.00 90.81 85 ILE A O 1
ATOM 678 N N . ALA A 1 86 ? 12.069 3.824 4.782 1.00 87.69 86 ALA A N 1
ATOM 679 C CA . ALA A 1 86 ? 13.078 2.983 4.140 1.00 87.69 86 ALA A CA 1
ATOM 680 C C . ALA A 1 86 ? 12.715 2.682 2.679 1.00 87.69 86 ALA A C 1
ATOM 682 O O . ALA A 1 86 ? 13.561 2.786 1.791 1.00 87.69 86 ALA A O 1
ATOM 683 N N . ILE A 1 87 ? 11.443 2.371 2.418 1.00 85.62 87 ILE A N 1
ATOM 684 C CA . ILE A 1 87 ? 10.958 2.129 1.061 1.00 85.62 87 ILE A CA 1
ATOM 685 C C . ILE A 1 87 ? 10.988 3.415 0.223 1.00 85.62 87 ILE A C 1
ATOM 687 O O . ILE A 1 87 ? 11.477 3.400 -0.905 1.00 85.62 87 ILE A O 1
ATOM 691 N N . SER A 1 88 ? 10.521 4.535 0.776 1.00 85.38 88 SER A N 1
ATOM 692 C CA . SER A 1 88 ? 10.528 5.837 0.096 1.00 85.38 88 SER A CA 1
ATOM 693 C C . SER A 1 88 ? 11.946 6.296 -0.245 1.00 85.38 88 SER A C 1
ATOM 695 O O . SER A 1 88 ? 12.181 6.798 -1.338 1.00 85.38 88 SER A O 1
ATOM 697 N N . ALA A 1 89 ? 12.911 6.086 0.651 1.00 84.25 89 ALA A N 1
ATOM 698 C CA . ALA A 1 89 ? 14.313 6.408 0.403 1.00 84.25 89 ALA A CA 1
ATOM 699 C C . ALA A 1 89 ? 14.883 5.587 -0.762 1.00 84.25 89 ALA A C 1
ATOM 701 O O . ALA A 1 89 ? 15.575 6.129 -1.621 1.00 84.25 89 ALA A O 1
ATOM 702 N N . MET A 1 90 ? 14.537 4.298 -0.838 1.00 77.06 90 MET A N 1
ATOM 703 C CA . MET A 1 90 ? 14.911 3.461 -1.976 1.00 77.06 90 MET A CA 1
ATOM 704 C C . MET A 1 90 ? 14.240 3.937 -3.277 1.00 77.06 90 MET A C 1
ATOM 706 O O . MET A 1 90 ? 14.882 3.991 -4.325 1.00 77.06 90 MET A O 1
ATOM 710 N N . TYR A 1 91 ? 12.964 4.327 -3.209 1.00 79.44 91 TYR A N 1
ATOM 711 C CA . TYR A 1 91 ? 12.195 4.850 -4.342 1.00 79.44 91 TYR A CA 1
ATOM 712 C C . TYR A 1 91 ? 12.807 6.136 -4.917 1.00 79.44 91 TYR A C 1
ATOM 714 O O . TYR A 1 91 ? 12.966 6.247 -6.131 1.00 79.44 91 TYR A O 1
ATOM 722 N N . VAL A 1 92 ? 13.237 7.067 -4.056 1.00 78.56 92 VAL A N 1
ATOM 723 C CA . VAL A 1 92 ? 13.918 8.317 -4.452 1.00 78.56 92 VAL A CA 1
ATOM 724 C C . VAL A 1 92 ? 15.190 8.054 -5.260 1.00 78.56 92 VAL A C 1
ATOM 726 O O . VAL A 1 92 ? 15.576 8.903 -6.053 1.00 78.56 92 VAL A O 1
ATOM 729 N N . TRP A 1 93 ? 15.825 6.892 -5.110 1.00 71.75 93 TRP A N 1
ATOM 730 C CA . TRP A 1 93 ? 17.002 6.534 -5.898 1.00 71.75 93 TRP A CA 1
ATOM 731 C C . TRP A 1 93 ? 16.640 5.865 -7.231 1.00 71.75 93 TRP A C 1
ATOM 733 O O . TRP A 1 93 ? 17.197 6.204 -8.269 1.00 71.75 93 TRP A O 1
ATOM 743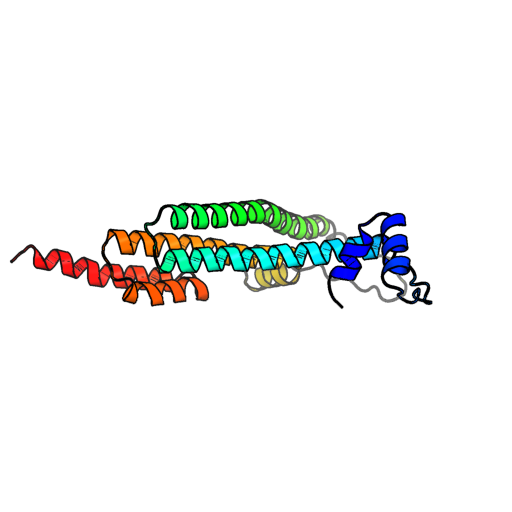 N N . VAL A 1 94 ? 15.658 4.959 -7.230 1.00 71.62 94 VAL A N 1
ATOM 744 C CA . VAL A 1 94 ? 15.270 4.180 -8.422 1.00 71.62 94 VAL A CA 1
ATOM 745 C C . VAL A 1 94 ? 14.516 5.020 -9.457 1.00 71.62 94 VAL A C 1
ATOM 747 O O . VAL A 1 94 ? 14.640 4.792 -10.658 1.00 71.62 94 VAL A O 1
ATOM 750 N N . VAL A 1 95 ? 13.725 5.994 -9.016 1.00 73.00 95 VAL A N 1
ATOM 751 C CA . VAL A 1 95 ? 12.816 6.749 -9.892 1.00 73.00 95 VAL A CA 1
ATOM 752 C C . VAL A 1 95 ? 13.539 7.762 -10.770 1.00 73.00 95 VAL A C 1
ATOM 754 O O . VAL A 1 95 ? 13.274 7.777 -11.971 1.00 73.00 95 VAL A O 1
ATOM 757 N N . PRO A 1 96 ? 14.491 8.564 -10.260 1.00 75.19 96 PRO A N 1
ATOM 758 C CA . PRO A 1 96 ? 15.355 9.344 -11.131 1.00 75.19 96 PRO A CA 1
ATOM 759 C C . PRO A 1 96 ? 16.070 8.451 -12.139 1.00 75.19 96 PRO A C 1
ATOM 761 O O . PRO A 1 96 ? 16.100 8.801 -13.306 1.00 75.19 96 PRO A O 1
ATOM 764 N N . SER A 1 97 ? 16.550 7.263 -11.754 1.00 67.56 97 SER A N 1
ATOM 765 C CA . SER A 1 97 ? 17.136 6.317 -12.713 1.00 67.56 97 SER A CA 1
ATOM 766 C C . SER A 1 97 ? 16.131 5.825 -13.758 1.00 67.56 97 SER A C 1
ATOM 768 O O . SER A 1 97 ? 16.503 5.673 -14.912 1.00 67.56 97 SER A O 1
ATOM 770 N N . PHE A 1 98 ? 14.858 5.616 -13.410 1.00 70.31 98 PHE A N 1
ATOM 771 C CA . PHE A 1 98 ? 13.811 5.317 -14.391 1.00 70.31 98 PHE A CA 1
ATOM 772 C C . PHE A 1 98 ? 13.696 6.439 -15.422 1.00 70.31 98 PHE A C 1
ATOM 774 O O . PHE A 1 98 ? 13.889 6.193 -16.607 1.00 70.31 98 PHE A O 1
ATOM 781 N N . PHE A 1 99 ? 13.456 7.672 -14.978 1.00 68.94 99 PHE A N 1
ATOM 782 C CA . PHE A 1 99 ? 13.253 8.806 -15.882 1.00 68.94 99 PHE A CA 1
ATOM 783 C C . PHE A 1 99 ? 14.524 9.229 -16.618 1.00 68.94 99 PHE A C 1
ATOM 785 O O . PHE A 1 99 ? 14.427 9.704 -17.744 1.00 68.94 99 PHE A O 1
ATOM 792 N N . LEU A 1 100 ? 15.701 9.035 -16.023 1.00 66.44 100 LEU A N 1
ATOM 793 C CA . LEU A 1 100 ? 16.983 9.327 -16.653 1.00 66.44 100 LEU A CA 1
ATOM 794 C C . LEU A 1 100 ? 17.368 8.243 -17.654 1.00 66.44 100 LEU A C 1
ATOM 796 O O . LEU A 1 100 ? 17.715 8.599 -18.760 1.00 66.44 100 LEU A O 1
ATOM 800 N N . THR A 1 101 ? 17.266 6.948 -17.342 1.00 61.69 101 THR A N 1
ATOM 801 C CA . THR A 1 101 ? 17.608 5.875 -18.299 1.00 61.69 101 THR A CA 1
ATOM 802 C C . THR A 1 101 ? 16.612 5.794 -19.450 1.00 61.69 101 THR A C 1
ATOM 804 O O . THR A 1 101 ? 17.008 5.627 -20.603 1.00 61.69 101 THR A O 1
ATOM 807 N N . VAL A 1 102 ? 15.319 5.944 -19.151 1.00 57.62 102 VAL A N 1
ATOM 808 C CA . VAL A 1 102 ? 14.284 6.088 -20.177 1.00 57.62 102 VAL A CA 1
ATOM 809 C C . VAL A 1 102 ? 14.590 7.376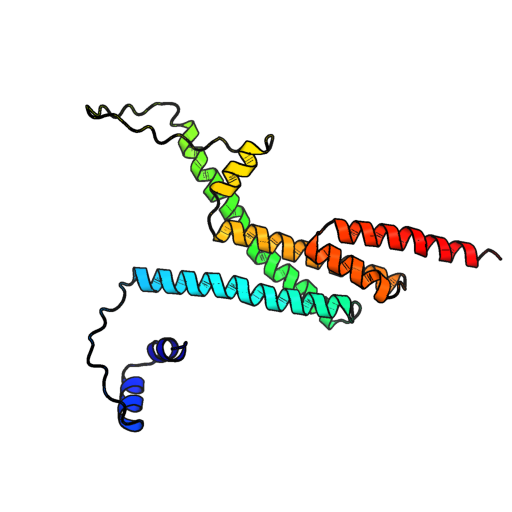 -20.944 1.00 57.62 102 VAL A C 1
ATOM 811 O O . VAL A 1 102 ? 14.892 7.287 -22.120 1.00 57.62 102 VAL A O 1
ATOM 814 N N . GLY A 1 103 ? 14.699 8.536 -20.286 1.00 53.78 103 GLY A N 1
ATOM 815 C CA . GLY A 1 103 ? 14.954 9.845 -20.910 1.00 53.78 103 GLY A CA 1
ATOM 816 C C . GLY A 1 103 ? 16.224 9.967 -21.767 1.00 53.78 103 GLY A C 1
ATOM 817 O O . GLY A 1 103 ? 16.165 10.565 -22.839 1.00 53.78 103 GLY A O 1
ATOM 818 N N . THR A 1 104 ? 17.353 9.377 -21.364 1.00 50.19 104 THR A N 1
ATOM 819 C CA . THR A 1 104 ? 18.614 9.394 -22.134 1.00 50.19 104 THR A CA 1
ATOM 820 C C . THR A 1 104 ? 18.555 8.500 -23.362 1.00 50.19 104 THR A C 1
ATOM 822 O O . THR A 1 104 ? 19.236 8.777 -24.339 1.00 50.19 104 THR A O 1
ATOM 825 N N . SER A 1 105 ? 17.700 7.474 -23.354 1.00 50.81 105 SER A N 1
ATOM 826 C CA . SER A 1 105 ? 17.421 6.683 -24.558 1.00 50.81 105 SER A CA 1
ATOM 827 C C . SER A 1 105 ? 16.646 7.489 -25.616 1.00 50.81 105 SER A C 1
ATOM 829 O O . SER A 1 105 ? 16.508 7.019 -26.740 1.00 50.81 105 SER A O 1
ATOM 831 N N . TYR A 1 106 ? 16.154 8.697 -25.286 1.00 44.78 106 TYR A N 1
ATOM 832 C CA . TYR A 1 106 ? 15.382 9.560 -26.191 1.00 44.78 106 TYR A CA 1
ATOM 833 C C . TYR A 1 106 ? 16.085 10.870 -26.576 1.00 44.78 106 TYR A C 1
ATOM 835 O O . TYR A 1 106 ? 15.798 11.395 -27.651 1.00 44.78 106 TYR A O 1
ATOM 843 N N . THR A 1 107 ? 17.016 11.405 -25.772 1.00 43.62 107 THR A N 1
ATOM 844 C CA . THR A 1 107 ? 17.776 12.615 -26.164 1.00 43.62 107 THR A CA 1
ATOM 845 C C . THR A 1 107 ? 18.737 12.370 -27.326 1.00 43.62 107 THR A C 1
ATOM 847 O O . THR A 1 107 ? 19.053 13.310 -28.051 1.00 43.62 107 THR A O 1
ATOM 850 N N . ASP A 1 108 ? 19.127 11.116 -27.565 1.00 42.91 108 ASP A N 1
ATOM 851 C CA . ASP A 1 108 ? 19.912 10.726 -28.741 1.00 42.91 108 ASP A CA 1
ATOM 852 C C . ASP A 1 108 ? 19.058 10.495 -30.003 1.00 42.91 108 ASP A C 1
ATOM 854 O O . ASP A 1 108 ? 19.613 10.289 -31.074 1.00 42.91 108 ASP A O 1
ATOM 858 N N . LEU A 1 109 ? 17.719 10.572 -29.940 1.00 47.00 109 LEU A N 1
ATOM 859 C CA . LEU A 1 109 ? 16.847 10.379 -31.114 1.00 47.00 109 LEU A CA 1
ATOM 860 C C . LEU A 1 109 ? 16.160 11.641 -31.638 1.00 47.00 109 LEU A C 1
ATOM 862 O O . LEU A 1 109 ? 15.573 11.602 -32.716 1.00 47.00 109 LEU A O 1
ATOM 866 N N . THR A 1 110 ? 16.318 12.788 -30.979 1.00 42.06 110 THR A N 1
ATOM 867 C CA . THR A 1 110 ? 16.074 14.076 -31.649 1.00 42.06 110 THR A CA 1
ATOM 868 C C . THR A 1 110 ? 17.222 14.483 -32.580 1.00 42.06 110 THR A C 1
ATOM 870 O O . THR A 1 110 ? 17.057 15.452 -33.313 1.00 42.06 110 THR A O 1
ATOM 873 N N . CYS A 1 111 ? 18.357 13.762 -32.587 1.00 41.53 111 CYS A N 1
ATOM 874 C CA . CYS A 1 111 ? 19.437 13.951 -33.568 1.00 41.53 111 CYS A CA 1
ATOM 875 C C . CYS A 1 111 ? 19.494 12.869 -34.668 1.00 41.53 111 CYS A C 1
ATOM 877 O O . CYS A 1 111 ? 20.173 13.072 -35.667 1.00 41.53 111 CYS A O 1
ATOM 879 N N . VAL A 1 112 ? 18.716 11.780 -34.570 1.00 43.12 112 VAL A N 1
ATOM 880 C CA . VAL A 1 112 ? 18.544 10.792 -35.663 1.00 43.12 112 VAL A CA 1
ATOM 881 C C . VAL A 1 112 ? 17.292 11.111 -36.497 1.00 43.12 112 VAL A C 1
ATOM 883 O O . VAL A 1 112 ? 16.588 10.238 -36.995 1.00 43.12 112 VAL A O 1
ATOM 886 N N . CYS A 1 113 ? 16.982 12.399 -36.649 1.00 43.22 113 CYS A N 1
ATOM 887 C CA . CYS A 1 113 ? 16.234 12.881 -37.810 1.00 43.22 113 CYS A CA 1
ATOM 888 C C . CYS A 1 113 ? 17.150 13.074 -39.029 1.00 43.22 113 CYS A C 1
ATOM 890 O O . CYS A 1 113 ? 16.651 13.094 -40.154 1.00 43.22 113 CYS A O 1
ATOM 892 N N . ASP A 1 114 ? 18.471 13.087 -38.830 1.00 38.34 114 ASP A N 1
ATOM 893 C CA . ASP A 1 114 ? 19.411 12.787 -39.897 1.00 38.34 114 ASP A CA 1
ATOM 894 C C . ASP A 1 114 ? 19.565 11.271 -39.960 1.00 38.34 114 ASP A C 1
ATOM 896 O O . ASP A 1 114 ? 20.211 10.636 -39.124 1.00 38.34 114 ASP A O 1
ATOM 900 N N . ALA A 1 115 ? 18.924 10.668 -40.956 1.00 41.28 115 ALA A N 1
ATOM 901 C CA . ALA A 1 115 ? 19.266 9.326 -41.373 1.00 41.28 115 ALA A CA 1
ATOM 902 C C . ALA A 1 115 ? 20.782 9.282 -41.620 1.00 41.28 115 ALA A C 1
ATOM 904 O O . ALA A 1 115 ? 21.265 9.797 -42.629 1.00 41.28 115 ALA A O 1
ATOM 905 N N . VAL A 1 116 ? 21.546 8.649 -40.725 1.00 44.56 116 VAL A N 1
ATOM 906 C CA . VAL A 1 116 ? 22.856 8.121 -41.102 1.00 44.56 116 VAL A CA 1
ATOM 907 C C . VAL A 1 116 ? 22.559 7.006 -42.093 1.00 44.56 116 VAL A C 1
ATOM 909 O O . VAL A 1 116 ? 22.303 5.858 -41.735 1.00 44.56 116 VAL A O 1
ATOM 912 N N . SER A 1 117 ? 22.529 7.373 -43.369 1.00 38.66 117 SER A N 1
ATOM 913 C CA . SER A 1 117 ? 22.655 6.438 -44.469 1.00 38.66 117 SER A CA 1
ATOM 914 C C . SER A 1 117 ? 24.050 5.830 -44.376 1.00 38.66 117 SER A C 1
ATOM 916 O O . SER A 1 117 ? 25.007 6.388 -44.913 1.00 38.66 117 SER A O 1
ATOM 918 N N . VAL A 1 118 ? 24.180 4.713 -43.659 1.00 44.47 118 VAL A N 1
ATOM 919 C CA . VAL A 1 118 ? 25.321 3.814 -43.839 1.00 44.47 118 VAL A CA 1
ATOM 920 C C . VAL A 1 118 ? 25.161 3.233 -45.249 1.00 44.47 118 VAL A C 1
ATOM 922 O O . VAL A 1 118 ? 24.125 2.619 -45.530 1.00 44.47 118 VAL A O 1
ATOM 925 N N . PRO A 1 119 ? 26.085 3.493 -46.190 1.00 44.09 119 PRO A N 1
ATOM 926 C CA . PRO A 1 119 ? 25.966 2.988 -47.546 1.00 44.09 119 PRO A CA 1
ATOM 927 C C . PRO A 1 119 ? 26.363 1.514 -47.555 1.00 44.09 119 PRO A C 1
ATOM 929 O O . PRO A 1 119 ? 27.467 1.158 -47.956 1.00 44.09 119 PRO A O 1
ATOM 932 N N . ASP A 1 120 ? 25.454 0.648 -47.125 1.00 54.56 120 ASP A N 1
ATOM 933 C CA . ASP A 1 120 ? 25.692 -0.784 -47.164 1.00 54.56 120 ASP A CA 1
ATOM 934 C C . ASP A 1 120 ? 25.014 -1.355 -48.405 1.00 54.56 120 ASP A C 1
ATOM 936 O O . ASP A 1 120 ? 23.788 -1.394 -48.516 1.00 54.56 120 ASP A O 1
ATOM 940 N N . GLY A 1 121 ? 25.819 -1.869 -49.337 1.00 46.28 121 GLY A N 1
ATOM 941 C CA . GLY A 1 121 ? 25.364 -2.705 -50.455 1.00 46.28 121 GLY A CA 1
ATOM 942 C C . GLY A 1 121 ? 24.717 -4.034 -50.028 1.00 46.28 121 GLY A C 1
ATOM 943 O O . GLY A 1 121 ? 24.647 -4.965 -50.824 1.00 46.28 121 GLY A O 1
ATOM 944 N N . ALA A 1 122 ? 24.247 -4.149 -48.788 1.00 47.56 122 ALA A N 1
ATOM 945 C CA . ALA A 1 122 ? 23.524 -5.285 -48.254 1.00 47.56 122 ALA A CA 1
ATOM 946 C C . ALA A 1 122 ? 22.438 -4.764 -47.300 1.00 47.56 122 ALA A C 1
ATOM 948 O O . ALA A 1 122 ? 22.726 -4.448 -46.155 1.00 47.56 122 ALA A O 1
ATOM 949 N N . GLY A 1 123 ? 21.206 -4.645 -47.814 1.00 45.78 123 GLY A N 1
ATOM 950 C CA . GLY A 1 123 ? 19.946 -4.418 -47.088 1.00 45.78 123 GLY A CA 1
ATOM 951 C C . GLY A 1 123 ? 20.057 -3.939 -45.637 1.00 45.78 123 GLY A C 1
ATOM 952 O O . GLY A 1 123 ? 19.944 -4.745 -44.716 1.00 45.78 123 GLY A O 1
ATOM 953 N N . GLY A 1 124 ? 20.236 -2.629 -45.446 1.00 38.47 124 GLY A N 1
ATOM 954 C CA . GLY A 1 124 ? 20.284 -2.002 -44.128 1.00 38.47 124 GLY A CA 1
ATOM 955 C C . GLY A 1 124 ? 18.991 -2.223 -43.339 1.00 38.47 124 GLY A C 1
ATOM 956 O O . GLY A 1 124 ? 17.911 -1.798 -43.752 1.00 38.47 124 GLY A O 1
ATOM 957 N N . GLN A 1 125 ? 19.099 -2.886 -42.189 1.00 39.41 125 GLN A N 1
ATOM 958 C CA . GLN A 1 125 ? 18.031 -2.949 -41.197 1.00 39.41 125 GLN A CA 1
ATOM 959 C C . GLN A 1 125 ? 17.996 -1.622 -40.434 1.00 39.41 125 GLN A C 1
ATOM 961 O O . GLN A 1 125 ? 18.877 -1.324 -39.632 1.00 39.41 125 GLN A O 1
ATOM 966 N N . THR A 1 126 ? 16.958 -0.823 -40.664 1.00 42.12 126 THR A N 1
ATOM 967 C CA . THR A 1 126 ? 16.628 0.310 -39.798 1.00 42.12 126 THR A CA 1
ATOM 968 C C . THR A 1 126 ? 16.173 -0.232 -38.445 1.00 42.12 126 THR A C 1
ATOM 970 O O . THR A 1 126 ? 15.099 -0.830 -38.351 1.00 42.12 126 THR A O 1
ATOM 973 N N . ILE A 1 127 ? 16.971 -0.040 -37.393 1.00 42.78 127 ILE A N 1
ATOM 974 C CA . ILE A 1 127 ? 16.523 -0.286 -36.020 1.00 42.78 127 ILE A CA 1
ATOM 975 C C . ILE A 1 127 ? 15.519 0.825 -35.718 1.00 42.78 127 ILE A C 1
ATOM 977 O O . ILE A 1 127 ? 15.900 1.983 -35.572 1.00 42.78 127 ILE A O 1
ATOM 981 N N . ALA A 1 128 ? 14.227 0.502 -35.762 1.00 41.31 128 ALA A N 1
ATOM 982 C CA . ALA A 1 128 ? 13.175 1.483 -35.548 1.00 41.31 128 ALA A CA 1
ATOM 983 C C . ALA A 1 128 ? 13.398 2.186 -34.203 1.00 41.31 128 ALA A C 1
ATOM 985 O O . ALA A 1 128 ? 13.492 1.532 -33.162 1.00 41.31 128 ALA A O 1
ATOM 986 N N . ALA A 1 129 ? 13.484 3.515 -34.251 1.00 48.34 129 ALA A N 1
ATOM 987 C CA . ALA A 1 129 ? 13.378 4.381 -33.091 1.00 48.34 129 ALA A CA 1
ATOM 988 C C . ALA A 1 129 ? 12.214 3.904 -32.211 1.00 48.34 129 ALA A C 1
ATOM 990 O O . ALA A 1 129 ? 11.086 3.779 -32.698 1.00 48.34 129 ALA A O 1
ATOM 991 N N . GLY A 1 130 ? 12.483 3.606 -30.937 1.00 45.59 130 GLY A N 1
ATOM 992 C CA . GLY A 1 130 ? 11.418 3.324 -29.976 1.00 45.59 130 GLY A CA 1
ATOM 993 C C . GLY A 1 130 ? 10.405 4.479 -29.967 1.00 45.59 130 GLY A C 1
ATOM 994 O O . GLY A 1 130 ? 10.796 5.627 -30.196 1.00 45.59 130 GLY A O 1
ATOM 995 N N . PRO A 1 131 ? 9.104 4.209 -29.760 1.00 49.50 131 PRO A N 1
ATOM 996 C CA . PRO A 1 131 ? 8.078 5.244 -29.828 1.00 49.50 131 PRO A CA 1
ATOM 997 C C . PRO A 1 131 ? 8.371 6.377 -28.827 1.00 49.50 131 PRO A C 1
ATOM 999 O O . PRO A 1 131 ? 8.881 6.109 -27.737 1.00 49.50 131 PRO A O 1
ATOM 1002 N N . PRO A 1 132 ? 8.063 7.639 -29.178 1.00 54.00 132 PRO A N 1
ATOM 1003 C CA . PRO A 1 132 ? 8.343 8.787 -28.325 1.00 54.00 132 PRO A CA 1
ATOM 1004 C C . PRO A 1 132 ? 7.630 8.672 -26.972 1.00 54.00 132 PRO A C 1
ATOM 1006 O O . PRO A 1 132 ? 6.527 8.134 -26.873 1.00 54.00 132 PRO A O 1
ATOM 1009 N N . PHE A 1 133 ? 8.270 9.202 -25.930 1.00 62.06 133 PHE A N 1
ATOM 1010 C CA . PHE A 1 133 ? 7.716 9.308 -24.582 1.00 62.06 133 PHE A CA 1
ATOM 1011 C C . PHE A 1 133 ? 6.409 10.107 -24.601 1.00 62.06 133 PHE A C 1
ATOM 1013 O O . PHE A 1 133 ? 6.413 11.331 -24.735 1.00 62.06 133 PHE A O 1
ATOM 1020 N N . ASP A 1 134 ? 5.291 9.400 -24.473 1.00 71.12 134 ASP A N 1
ATOM 1021 C CA . ASP A 1 134 ? 3.957 9.973 -24.590 1.00 71.12 134 ASP A CA 1
ATOM 1022 C C . ASP A 1 134 ? 3.045 9.474 -23.457 1.00 71.12 134 ASP A C 1
ATOM 1024 O O . ASP A 1 134 ? 2.657 8.309 -23.406 1.00 71.12 134 ASP A O 1
ATOM 1028 N N . TRP A 1 135 ? 2.698 10.382 -22.539 1.00 79.00 135 TRP A N 1
ATOM 1029 C CA . TRP A 1 135 ? 1.749 10.138 -21.439 1.00 79.00 135 TRP A CA 1
ATOM 1030 C C . TRP A 1 135 ? 0.302 10.401 -21.829 1.00 79.00 135 TRP A C 1
ATOM 1032 O O . TRP A 1 135 ? -0.609 10.072 -21.070 1.00 79.00 135 TRP A O 1
ATOM 1042 N N . SER A 1 136 ? 0.084 11.045 -22.975 1.00 83.31 136 SER A N 1
ATOM 1043 C CA . SER A 1 136 ? -1.253 11.380 -23.452 1.00 83.31 136 SER A CA 1
ATOM 1044 C C . SER A 1 136 ? -1.957 10.174 -24.071 1.00 83.31 136 SER A C 1
ATOM 1046 O O . SER A 1 136 ? -3.184 10.171 -24.180 1.00 83.31 136 SER A O 1
ATOM 1048 N N . THR A 1 137 ? -1.206 9.118 -24.407 1.00 84.06 137 THR A N 1
ATOM 1049 C CA . THR A 1 137 ? -1.743 7.872 -24.953 1.00 84.06 137 THR A CA 1
ATOM 1050 C C . THR A 1 137 ? -1.339 6.651 -24.129 1.00 84.06 137 THR A C 1
ATOM 1052 O O . THR A 1 137 ? -0.228 6.534 -23.617 1.00 84.06 137 THR A O 1
ATOM 1055 N N . ILE A 1 138 ? -2.245 5.670 -24.048 1.00 86.62 138 ILE A N 1
ATOM 1056 C CA . ILE A 1 138 ? -1.952 4.372 -23.417 1.00 86.62 138 ILE A CA 1
ATOM 1057 C C . ILE A 1 138 ? -0.839 3.629 -24.168 1.00 86.62 138 ILE A C 1
ATOM 1059 O O . ILE A 1 138 ? -0.058 2.917 -23.544 1.00 86.62 138 ILE A O 1
ATOM 1063 N N . ALA A 1 139 ? -0.740 3.813 -25.488 1.00 81.62 139 ALA A N 1
ATOM 1064 C CA . ALA A 1 139 ? 0.307 3.205 -26.303 1.00 81.62 139 ALA A CA 1
ATOM 1065 C C . ALA A 1 139 ? 1.706 3.721 -25.925 1.00 81.62 139 ALA A C 1
ATOM 1067 O O . ALA A 1 139 ? 2.617 2.911 -25.749 1.00 81.62 139 ALA A O 1
ATOM 1068 N N . GLY A 1 140 ? 1.865 5.035 -25.733 1.00 77.94 140 GLY A N 1
ATOM 1069 C CA . GLY A 1 140 ? 3.127 5.629 -25.286 1.00 77.94 140 GLY A CA 1
ATOM 1070 C C . GLY A 1 140 ? 3.529 5.169 -23.884 1.00 77.94 140 GLY A C 1
ATOM 1071 O O . GLY A 1 140 ? 4.662 4.731 -23.672 1.00 77.94 140 GLY A O 1
ATOM 1072 N N . VAL A 1 141 ? 2.578 5.145 -22.944 1.00 82.06 141 VAL A N 1
ATOM 1073 C CA . VAL A 1 141 ? 2.812 4.615 -21.590 1.00 82.06 141 VAL A CA 1
ATOM 1074 C C . VAL A 1 141 ? 3.206 3.135 -21.639 1.00 82.06 141 VAL A C 1
ATOM 1076 O O . VAL A 1 141 ? 4.179 2.734 -21.001 1.00 82.06 141 VAL A O 1
ATOM 1079 N N . ALA A 1 142 ? 2.500 2.313 -22.417 1.00 83.50 142 ALA A N 1
ATOM 1080 C CA . ALA A 1 142 ? 2.796 0.887 -22.541 1.00 83.50 142 ALA A CA 1
ATOM 1081 C C . ALA A 1 142 ? 4.201 0.634 -23.103 1.00 83.50 142 ALA A C 1
ATOM 1083 O O . ALA A 1 142 ? 4.920 -0.220 -22.584 1.00 83.50 142 ALA A O 1
ATOM 1084 N N . ALA A 1 143 ? 4.615 1.391 -24.119 1.00 76.88 143 ALA A N 1
ATOM 1085 C CA . ALA A 1 143 ? 5.950 1.267 -24.688 1.00 76.88 143 ALA A CA 1
ATOM 1086 C C . ALA A 1 143 ? 7.052 1.647 -23.688 1.00 76.88 143 ALA A C 1
ATOM 1088 O O . ALA A 1 143 ? 8.070 0.961 -23.592 1.00 76.88 143 ALA A O 1
ATOM 1089 N N . MET A 1 144 ? 6.817 2.672 -22.866 1.00 74.56 144 MET A N 1
ATOM 1090 C CA . MET A 1 144 ? 7.736 3.048 -21.794 1.00 74.56 144 MET A CA 1
ATOM 1091 C C . MET A 1 144 ? 7.928 1.903 -20.787 1.00 74.56 144 MET A C 1
ATOM 1093 O O . MET A 1 144 ? 9.061 1.573 -20.438 1.00 74.56 144 MET A O 1
ATOM 1097 N N . PHE A 1 145 ? 6.847 1.242 -20.364 1.00 77.50 145 PHE A N 1
ATOM 1098 C CA . PHE A 1 145 ? 6.940 0.080 -19.472 1.00 77.50 145 PHE A CA 1
ATOM 1099 C C . PHE A 1 145 ? 7.616 -1.131 -20.127 1.00 77.50 145 PHE A C 1
ATOM 1101 O O . PHE A 1 145 ? 8.327 -1.860 -19.442 1.00 77.50 145 PHE A O 1
ATOM 1108 N N . GLN A 1 146 ? 7.448 -1.336 -21.437 1.00 80.31 146 GLN A N 1
ATOM 1109 C CA . GLN A 1 146 ? 8.147 -2.400 -22.173 1.00 80.31 146 GLN A CA 1
ATOM 1110 C C . GLN A 1 146 ? 9.660 -2.161 -22.255 1.00 80.31 14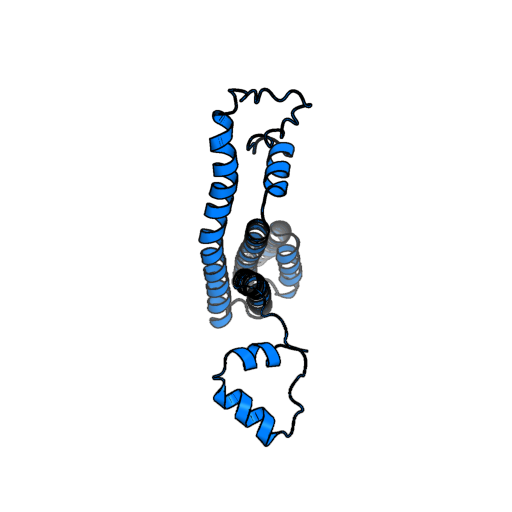6 GLN A C 1
ATOM 1112 O O . GLN A 1 146 ? 10.429 -3.117 -22.272 1.00 80.31 146 GLN A O 1
ATOM 1117 N N . SER A 1 147 ? 10.089 -0.896 -22.259 1.00 70.62 147 SER A N 1
ATOM 1118 C CA . SER A 1 147 ? 11.508 -0.514 -22.225 1.00 70.62 147 SER A CA 1
ATOM 1119 C C . SER A 1 147 ? 12.133 -0.540 -20.821 1.00 70.62 147 SER A C 1
ATOM 1121 O O . SER A 1 147 ? 13.340 -0.349 -20.672 1.00 70.62 147 SER A O 1
ATOM 1123 N N . ALA A 1 148 ? 11.336 -0.763 -19.770 1.00 71.81 148 ALA A N 1
ATOM 1124 C CA . ALA A 1 148 ? 11.801 -0.699 -18.391 1.00 71.81 148 ALA A CA 1
ATOM 1125 C C . ALA A 1 148 ? 12.598 -1.953 -17.990 1.00 71.81 148 ALA A C 1
ATOM 1127 O O . ALA A 1 148 ? 12.141 -3.084 -18.142 1.00 71.81 148 ALA A O 1
ATOM 1128 N N . GLY A 1 149 ? 13.780 -1.753 -17.402 1.00 72.25 149 GLY A N 1
ATOM 1129 C CA . GLY A 1 149 ? 14.569 -2.840 -16.822 1.00 72.25 149 GLY A CA 1
ATOM 1130 C C . GLY A 1 149 ? 13.963 -3.420 -15.535 1.00 72.25 149 GLY A C 1
ATOM 1131 O O . GLY A 1 149 ? 13.072 -2.850 -14.904 1.00 72.25 149 GLY A O 1
ATOM 1132 N N . LEU A 1 150 ? 14.500 -4.557 -15.084 1.00 72.62 150 LEU A N 1
ATOM 1133 C CA . LEU A 1 150 ? 13.990 -5.288 -13.914 1.00 72.62 150 LEU A CA 1
ATOM 1134 C C . LEU A 1 150 ? 13.973 -4.440 -12.623 1.00 72.62 150 LEU A C 1
ATOM 1136 O O . LEU A 1 150 ? 13.055 -4.538 -11.811 1.00 72.62 150 LEU A O 1
ATOM 1140 N N . SER A 1 151 ? 14.981 -3.583 -12.439 1.00 69.94 151 SER A N 1
ATOM 1141 C CA . SER A 1 151 ? 15.088 -2.652 -11.306 1.00 69.94 151 SER A CA 1
ATOM 1142 C C . SER A 1 151 ? 13.997 -1.583 -11.313 1.00 69.94 151 SER A C 1
ATOM 1144 O O . SER A 1 151 ? 13.473 -1.222 -10.262 1.00 69.94 151 SER A O 1
ATOM 1146 N N . GLN A 1 152 ? 13.631 -1.101 -12.497 1.00 75.75 152 GLN A N 1
ATOM 1147 C CA . GLN A 1 152 ? 12.589 -0.108 -12.706 1.00 75.75 152 GLN A CA 1
ATOM 1148 C C . GLN A 1 152 ? 11.209 -0.699 -12.395 1.00 75.75 152 GLN A C 1
ATOM 1150 O O . GLN A 1 152 ? 10.418 -0.086 -11.679 1.00 75.75 152 GLN A O 1
ATOM 1155 N N . MET A 1 153 ? 10.953 -1.926 -12.858 1.00 77.94 153 MET A N 1
ATOM 1156 C CA . MET A 1 153 ? 9.726 -2.666 -12.543 1.00 77.94 153 MET A CA 1
ATOM 1157 C C . MET A 1 153 ? 9.601 -2.937 -11.039 1.00 77.94 153 MET A C 1
ATOM 1159 O O . MET A 1 153 ? 8.531 -2.748 -10.460 1.00 77.94 153 MET A O 1
ATOM 1163 N N . ALA A 1 154 ? 10.701 -3.320 -10.382 1.00 78.50 154 ALA A N 1
ATOM 1164 C CA . ALA A 1 154 ? 10.730 -3.484 -8.931 1.00 78.50 154 ALA A CA 1
ATOM 1165 C C . ALA A 1 154 ? 10.439 -2.160 -8.206 1.00 78.50 154 ALA A C 1
ATOM 1167 O O . ALA A 1 154 ? 9.639 -2.141 -7.275 1.00 78.50 154 ALA A O 1
ATOM 1168 N N . GLY A 1 155 ? 11.021 -1.044 -8.656 1.00 78.88 155 GLY A N 1
ATOM 1169 C CA . GLY A 1 155 ? 10.730 0.289 -8.120 1.00 78.88 155 GLY A CA 1
ATOM 1170 C C . GLY A 1 155 ? 9.247 0.654 -8.200 1.00 78.88 155 GLY A C 1
ATOM 1171 O O . GLY A 1 155 ? 8.688 1.131 -7.214 1.00 78.88 155 GLY A O 1
ATOM 1172 N N . ALA A 1 156 ? 8.598 0.363 -9.332 1.00 80.69 156 ALA A N 1
ATOM 1173 C CA . ALA A 1 156 ? 7.159 0.559 -9.501 1.00 80.69 156 ALA A CA 1
ATOM 1174 C C . ALA A 1 156 ? 6.342 -0.309 -8.526 1.00 80.69 156 ALA A C 1
ATOM 1176 O O . ALA A 1 156 ? 5.467 0.204 -7.834 1.00 80.69 156 ALA A O 1
ATOM 1177 N N . TRP A 1 157 ? 6.670 -1.599 -8.396 1.00 84.44 157 TRP A N 1
ATOM 1178 C CA . TRP A 1 157 ? 6.010 -2.505 -7.444 1.00 84.44 157 TRP A CA 1
ATOM 1179 C C . TRP A 1 157 ? 6.114 -2.017 -5.995 1.00 84.44 157 TRP A C 1
ATOM 1181 O O . TRP A 1 157 ? 5.144 -1.986 -5.240 1.00 84.44 157 TRP A O 1
ATOM 1191 N N . ILE A 1 158 ? 7.313 -1.602 -5.608 1.00 84.31 158 ILE A N 1
ATOM 1192 C CA . ILE A 1 158 ? 7.625 -1.182 -4.247 1.00 84.31 158 ILE A CA 1
ATOM 1193 C C . ILE A 1 158 ? 6.945 0.151 -3.905 1.00 84.31 158 ILE A C 1
ATOM 1195 O O . ILE A 1 158 ? 6.558 0.365 -2.753 1.00 84.31 158 ILE A O 1
ATOM 1199 N N . HIS A 1 159 ? 6.732 1.018 -4.900 1.00 84.50 159 HIS A N 1
ATOM 1200 C CA . HIS A 1 159 ? 5.912 2.216 -4.742 1.00 84.50 159 HIS A CA 1
ATOM 1201 C C . HIS A 1 159 ? 4.478 1.869 -4.327 1.00 84.50 159 HIS A C 1
ATOM 1203 O O . HIS A 1 159 ? 3.949 2.522 -3.423 1.00 84.50 159 HIS A O 1
ATOM 1209 N N . TYR A 1 160 ? 3.859 0.866 -4.965 1.00 88.62 160 TYR A N 1
ATOM 1210 C CA . TYR A 1 160 ? 2.500 0.446 -4.620 1.00 88.62 160 TYR A CA 1
ATOM 1211 C C . TYR A 1 160 ? 2.447 -0.061 -3.180 1.00 88.62 160 TYR A C 1
ATOM 1213 O O . TYR A 1 160 ? 1.639 0.424 -2.395 1.00 88.62 160 TYR A O 1
ATOM 1221 N N . LEU A 1 161 ? 3.395 -0.916 -2.779 1.00 89.19 161 LEU A N 1
ATOM 1222 C CA . LEU A 1 161 ? 3.468 -1.418 -1.402 1.00 89.19 161 LEU A CA 1
ATOM 1223 C C . LEU A 1 161 ? 3.612 -0.300 -0.357 1.00 89.19 161 LEU A C 1
ATOM 1225 O O . LEU A 1 161 ? 2.976 -0.356 0.698 1.00 89.19 161 LEU A O 1
ATOM 1229 N N . ALA A 1 162 ? 4.436 0.720 -0.623 1.00 90.44 162 ALA A N 1
ATOM 1230 C CA . ALA A 1 162 ? 4.576 1.861 0.284 1.00 90.44 162 ALA A CA 1
ATOM 1231 C C . ALA A 1 162 ? 3.296 2.691 0.376 1.00 90.44 162 ALA A C 1
ATOM 1233 O O . ALA A 1 162 ? 2.897 3.087 1.475 1.00 90.44 162 ALA A O 1
ATOM 1234 N N . PHE A 1 163 ? 2.662 2.950 -0.768 1.00 92.50 163 PHE A N 1
ATOM 1235 C CA . PHE A 1 163 ? 1.418 3.703 -0.831 1.00 92.50 163 PHE A CA 1
ATOM 1236 C C . PHE A 1 163 ? 0.288 2.970 -0.102 1.00 92.50 163 PHE A C 1
ATOM 1238 O O . PHE A 1 163 ? -0.356 3.556 0.769 1.00 92.50 163 PHE A O 1
ATOM 1245 N N . ASP A 1 164 ? 0.109 1.677 -0.364 1.00 93.81 164 ASP A N 1
ATOM 1246 C CA . ASP A 1 164 ? -0.930 0.868 0.269 1.00 93.81 164 ASP A CA 1
ATOM 1247 C C . ASP A 1 164 ? -0.712 0.774 1.779 1.00 93.81 164 ASP A C 1
ATOM 1249 O O . ASP A 1 164 ? -1.667 0.895 2.548 1.00 93.81 164 ASP A O 1
ATOM 1253 N N . LEU A 1 165 ? 0.539 0.626 2.239 1.00 93.62 165 LEU A N 1
ATOM 1254 C CA . LEU A 1 165 ? 0.868 0.609 3.669 1.00 93.62 165 LEU A CA 1
ATOM 1255 C C . LEU A 1 165 ? 0.574 1.953 4.338 1.00 93.62 165 LEU A C 1
ATOM 1257 O O . LEU A 1 165 ? 0.038 1.985 5.449 1.00 93.62 165 LEU A O 1
ATOM 1261 N N . PHE A 1 166 ? 0.881 3.064 3.669 1.00 95.00 166 PHE A N 1
ATOM 1262 C CA . PHE A 1 166 ? 0.547 4.399 4.155 1.00 95.00 166 PHE A CA 1
ATOM 1263 C C . PHE A 1 166 ? -0.971 4.590 4.276 1.00 95.00 166 PHE A C 1
ATOM 1265 O O . PHE A 1 166 ? -1.472 5.006 5.327 1.00 95.00 166 PHE A O 1
ATOM 1272 N N . VAL A 1 167 ? -1.724 4.227 3.238 1.00 95.56 167 VAL A N 1
ATOM 1273 C CA . VAL A 1 167 ? -3.189 4.328 3.233 1.00 95.56 167 VAL A CA 1
ATOM 1274 C C . VAL A 1 167 ? -3.805 3.389 4.274 1.00 95.56 167 VAL A C 1
ATOM 1276 O O . VAL A 1 167 ? -4.629 3.820 5.077 1.00 95.56 167 VAL A O 1
ATOM 1279 N N . GLY A 1 168 ? -3.363 2.134 4.356 1.00 95.00 168 GLY A N 1
ATOM 1280 C CA . GLY A 1 168 ? -3.826 1.176 5.364 1.00 95.00 168 GLY A CA 1
ATOM 1281 C C . GLY A 1 168 ? -3.584 1.672 6.791 1.00 95.00 168 GLY A C 1
ATOM 1282 O O . GLY A 1 168 ? -4.474 1.608 7.641 1.00 95.00 168 GLY A O 1
ATOM 1283 N N . TRP A 1 169 ? -2.418 2.268 7.042 1.00 95.25 169 TRP A N 1
ATOM 1284 C CA . TRP A 1 169 ? -2.087 2.862 8.335 1.00 95.25 169 TRP A CA 1
ATOM 1285 C C . TRP A 1 169 ? -2.984 4.036 8.716 1.00 95.25 169 TRP A C 1
ATOM 1287 O O . TRP A 1 169 ? -3.439 4.117 9.862 1.00 95.25 169 TRP A O 1
ATOM 1297 N N . THR A 1 170 ? -3.263 4.931 7.768 1.00 94.56 170 THR A N 1
ATOM 1298 C CA . THR A 1 170 ? -4.173 6.061 8.006 1.00 94.56 170 THR A CA 1
ATOM 1299 C C . THR A 1 170 ? -5.597 5.586 8.286 1.00 94.56 170 THR A C 1
ATOM 1301 O O . THR A 1 170 ? -6.185 6.034 9.271 1.00 94.56 170 THR A O 1
ATOM 1304 N N . ILE A 1 171 ? -6.107 4.612 7.523 1.00 94.75 171 ILE A N 1
ATOM 1305 C CA . ILE A 1 171 ? -7.412 3.971 7.756 1.00 94.75 171 ILE A CA 1
ATOM 1306 C C . ILE A 1 171 ? -7.479 3.365 9.158 1.00 94.75 171 ILE A C 1
ATOM 1308 O O . ILE A 1 171 ? -8.396 3.666 9.919 1.00 94.75 171 ILE A O 1
ATOM 1312 N N . ALA A 1 172 ? -6.509 2.529 9.532 1.00 94.50 172 ALA A N 1
ATOM 1313 C CA . ALA A 1 172 ? -6.559 1.806 10.800 1.00 94.50 172 ALA A CA 1
ATOM 1314 C C . ALA A 1 172 ? -6.465 2.742 12.016 1.00 94.50 172 ALA A C 1
ATOM 1316 O O . ALA A 1 172 ? -7.126 2.513 13.032 1.00 94.50 172 ALA A O 1
ATOM 1317 N N . ARG A 1 173 ? -5.666 3.816 11.923 1.00 93.50 173 ARG A N 1
ATOM 1318 C CA . ARG A 1 173 ? -5.576 4.836 12.981 1.00 93.50 173 ARG A CA 1
ATOM 1319 C C . ARG A 1 173 ? -6.833 5.687 13.080 1.00 93.50 173 ARG A C 1
ATOM 1321 O O . ARG A 1 173 ? -7.280 5.942 14.195 1.00 93.50 173 ARG A O 1
ATOM 1328 N N . ASP A 1 174 ? -7.386 6.121 11.952 1.00 93.81 174 ASP A N 1
ATOM 1329 C CA . ASP A 1 174 ? -8.623 6.904 11.929 1.00 93.81 174 ASP A CA 1
ATOM 1330 C C . ASP A 1 174 ? -9.799 6.076 12.462 1.00 93.81 174 ASP A C 1
ATOM 1332 O O . ASP A 1 174 ? -10.537 6.538 13.329 1.00 93.81 174 ASP A O 1
ATOM 1336 N N . ALA A 1 175 ? -9.908 4.809 12.058 1.00 92.00 175 ALA A N 1
ATOM 1337 C CA . ALA A 1 175 ? -10.949 3.908 12.539 1.00 92.00 175 ALA A CA 1
ATOM 1338 C C . ALA A 1 175 ? -10.867 3.687 14.053 1.00 92.00 175 ALA A C 1
ATOM 1340 O O . ALA A 1 175 ? -11.888 3.705 14.740 1.00 92.00 175 ALA A O 1
ATOM 1341 N N . ALA A 1 176 ? -9.649 3.533 14.585 1.00 90.88 176 ALA A N 1
ATOM 1342 C CA . ALA A 1 176 ? -9.424 3.427 16.021 1.00 90.88 176 ALA A CA 1
ATOM 1343 C C . ALA A 1 176 ? -9.786 4.720 16.772 1.00 90.88 176 ALA A C 1
ATOM 1345 O O . ALA A 1 176 ? -10.310 4.642 17.879 1.00 90.88 176 ALA A O 1
ATOM 1346 N N . ALA A 1 177 ? -9.541 5.895 16.181 1.00 89.31 177 ALA A N 1
ATOM 1347 C CA . ALA A 1 177 ? -9.895 7.185 16.776 1.00 89.31 177 ALA A CA 1
ATOM 1348 C C . ALA A 1 177 ? -11.413 7.437 16.793 1.00 89.31 177 ALA A C 1
ATOM 1350 O O . ALA A 1 177 ? -11.930 8.001 17.752 1.00 89.31 177 ALA A O 1
ATOM 1351 N N . VAL A 1 178 ? -12.126 6.993 15.755 1.00 89.25 178 VAL A N 1
ATOM 1352 C CA . VAL A 1 178 ? -13.591 7.120 15.632 1.00 89.25 178 VAL A CA 1
ATOM 1353 C C . VAL A 1 178 ? -14.333 5.985 16.361 1.00 89.25 178 VAL A C 1
ATOM 1355 O O . VAL A 1 178 ? -15.549 6.036 16.517 1.00 89.25 178 VAL A O 1
ATOM 1358 N N . GLY A 1 179 ? -13.621 4.962 16.842 1.00 87.50 179 GLY A N 1
ATOM 1359 C CA . GLY A 1 179 ? -14.214 3.829 17.560 1.00 87.50 179 GLY A CA 1
ATOM 1360 C C . GLY A 1 179 ? -14.909 2.805 16.654 1.00 87.50 179 GLY A C 1
ATOM 1361 O O . GLY A 1 179 ? -15.770 2.057 17.115 1.00 87.50 179 GLY A O 1
ATOM 1362 N N . ILE A 1 180 ? -14.550 2.742 15.368 1.00 89.50 180 ILE A N 1
ATOM 1363 C CA . ILE A 1 180 ? -15.076 1.736 14.437 1.00 89.50 180 ILE A CA 1
ATOM 1364 C C . ILE A 1 180 ? -14.438 0.377 14.760 1.00 89.50 180 ILE A C 1
ATOM 1366 O O . ILE A 1 180 ? -13.217 0.254 14.878 1.00 89.50 180 ILE A O 1
ATOM 1370 N N . SER A 1 181 ? -15.264 -0.667 14.886 1.00 88.75 181 SER A N 1
ATOM 1371 C CA . SER A 1 181 ? -14.782 -2.020 15.183 1.00 88.75 181 SER A CA 1
ATOM 1372 C C . SER A 1 181 ? -13.816 -2.531 14.111 1.00 88.75 181 SER A C 1
ATOM 1374 O O . SER A 1 181 ? -14.093 -2.460 12.911 1.00 88.75 181 SER A O 1
ATOM 1376 N N . LYS A 1 182 ? -12.716 -3.148 14.563 1.00 88.56 182 LYS A N 1
ATOM 1377 C CA . LYS A 1 182 ? -11.680 -3.754 13.710 1.00 88.56 182 LYS A CA 1
ATOM 1378 C C . LYS A 1 182 ? -12.240 -4.763 12.705 1.00 88.56 182 LYS A C 1
ATOM 1380 O O . LYS A 1 182 ? -11.669 -4.924 11.634 1.00 88.56 182 LYS A O 1
ATOM 1385 N N . PHE A 1 183 ? -13.363 -5.409 13.024 1.00 89.75 183 PHE A N 1
ATOM 1386 C CA . PHE A 1 183 ? -13.987 -6.398 12.147 1.00 89.75 183 PHE A CA 1
ATOM 1387 C C . PHE A 1 183 ? -14.496 -5.791 10.831 1.00 89.75 183 PHE A C 1
ATOM 1389 O O . PHE A 1 183 ? -14.314 -6.389 9.778 1.00 89.75 183 PHE A O 1
ATOM 1396 N N . PHE A 1 184 ? -15.060 -4.579 10.866 1.00 90.56 184 PHE A N 1
ATOM 1397 C CA . PHE A 1 184 ? -15.506 -3.880 9.653 1.00 90.56 184 PHE A CA 1
ATOM 1398 C C . PHE A 1 184 ? -14.350 -3.219 8.895 1.00 90.56 184 PHE A C 1
ATOM 1400 O O . PHE A 1 184 ? -14.412 -3.030 7.682 1.00 90.56 184 PHE A O 1
ATOM 1407 N N . VAL A 1 185 ? -13.273 -2.888 9.605 1.00 92.62 185 VAL A N 1
ATOM 1408 C CA . VAL A 1 185 ? -12.074 -2.267 9.030 1.00 92.62 185 VAL A CA 1
ATOM 1409 C C . VAL A 1 185 ? -11.198 -3.305 8.323 1.00 92.62 185 VAL A C 1
ATOM 1411 O O . VAL A 1 185 ? -10.603 -2.994 7.298 1.00 92.62 185 VAL A O 1
ATOM 1414 N N . ALA A 1 186 ? -11.152 -4.546 8.817 1.00 92.56 186 ALA A N 1
ATOM 1415 C CA . ALA A 1 186 ? -10.366 -5.638 8.243 1.00 92.56 186 ALA A CA 1
ATOM 1416 C C . ALA A 1 186 ? -10.596 -5.875 6.734 1.00 92.56 186 ALA A C 1
ATOM 1418 O O . ALA A 1 186 ? -9.602 -5.911 6.006 1.00 92.56 186 ALA A O 1
ATOM 1419 N N . PRO A 1 187 ? -11.840 -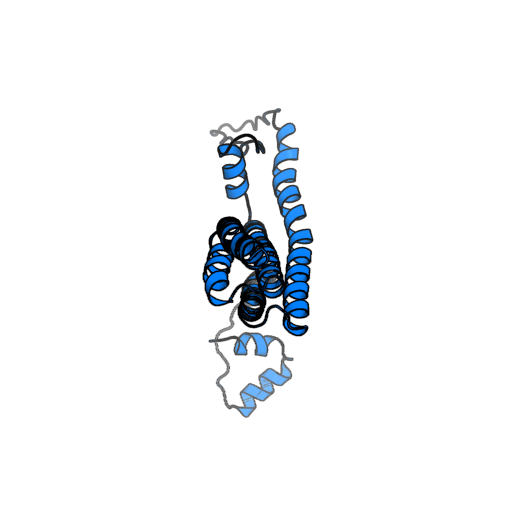5.982 6.215 1.00 92.12 187 PRO A N 1
ATOM 1420 C CA . PRO A 1 187 ? -12.055 -6.097 4.774 1.00 92.12 187 PRO A CA 1
ATOM 1421 C C . PRO A 1 187 ? -11.599 -4.840 4.024 1.00 92.12 187 PRO A C 1
ATOM 1423 O O . PRO A 1 187 ? -11.009 -4.969 2.958 1.00 92.12 187 PRO A O 1
ATOM 1426 N N . CYS A 1 188 ? -11.782 -3.637 4.585 1.00 94.44 188 CYS A N 1
ATOM 1427 C CA . CYS A 1 188 ? -11.290 -2.404 3.962 1.00 94.44 188 CYS A CA 1
ATOM 1428 C C . CYS A 1 188 ? -9.762 -2.428 3.822 1.00 94.44 188 CYS A C 1
ATOM 1430 O O . CYS A 1 188 ? -9.248 -2.122 2.754 1.00 94.44 188 CYS A O 1
ATOM 1432 N N . LEU A 1 189 ? -9.043 -2.863 4.863 1.00 93.38 189 LEU A N 1
ATOM 1433 C CA . LEU A 1 189 ? -7.590 -3.033 4.812 1.00 93.38 189 LEU A CA 1
ATOM 1434 C C . LEU A 1 189 ? -7.192 -4.085 3.770 1.00 93.38 189 LEU A C 1
ATOM 1436 O O . LEU A 1 189 ? -6.317 -3.822 2.955 1.00 93.38 189 LEU A O 1
ATOM 1440 N N . LEU A 1 190 ? -7.854 -5.243 3.726 1.00 93.56 190 LEU A N 1
ATOM 1441 C CA . LEU A 1 190 ? -7.562 -6.262 2.712 1.00 93.56 190 LEU A CA 1
ATOM 1442 C C . LEU A 1 190 ? -7.702 -5.707 1.284 1.00 93.56 190 LEU A C 1
ATOM 1444 O O . LEU A 1 190 ? -6.823 -5.919 0.451 1.00 93.56 190 LEU A O 1
ATOM 1448 N N . PHE A 1 191 ? -8.770 -4.953 1.019 1.00 93.31 191 PHE A N 1
ATOM 1449 C CA . PHE A 1 191 ? -8.974 -4.300 -0.273 1.00 93.31 191 PHE A CA 1
ATOM 1450 C C . PHE A 1 191 ? -7.990 -3.159 -0.534 1.00 93.31 191 PHE A C 1
ATOM 1452 O O . PHE A 1 191 ? -7.654 -2.930 -1.689 1.00 93.31 191 PHE A O 1
ATOM 1459 N N . THR A 1 192 ? -7.484 -2.474 0.493 1.00 94.25 192 THR A N 1
ATOM 1460 C CA . THR A 1 192 ? -6.399 -1.495 0.322 1.00 94.25 192 THR A CA 1
ATOM 1461 C C . THR A 1 192 ? -5.102 -2.184 -0.080 1.00 94.25 192 THR A C 1
ATOM 1463 O O . THR A 1 192 ? -4.403 -1.686 -0.945 1.00 94.25 192 THR A O 1
ATOM 1466 N N . PHE A 1 193 ? -4.789 -3.347 0.492 1.00 90.44 193 PHE A N 1
ATOM 1467 C CA . PHE A 1 193 ? -3.588 -4.097 0.118 1.00 90.44 193 PHE A CA 1
ATOM 1468 C C . PHE A 1 193 ? -3.657 -4.674 -1.305 1.00 90.44 193 PHE A C 1
ATOM 1470 O O . PHE A 1 193 ? -2.640 -4.796 -1.975 1.00 90.44 193 PHE A O 1
ATOM 1477 N N . ALA A 1 194 ? -4.848 -5.086 -1.753 1.00 89.50 194 ALA A N 1
ATOM 1478 C CA . ALA A 1 194 ? -5.016 -5.753 -3.045 1.00 89.50 194 ALA A CA 1
ATOM 1479 C C . ALA A 1 194 ? -5.367 -4.795 -4.194 1.00 89.50 194 ALA A C 1
ATOM 1481 O O . ALA A 1 194 ? -4.963 -5.024 -5.330 1.00 89.50 194 ALA A O 1
ATOM 1482 N N . LEU A 1 195 ? -6.164 -3.763 -3.910 1.00 89.75 195 LEU A N 1
ATOM 1483 C CA . LEU A 1 195 ? -6.768 -2.858 -4.893 1.00 89.75 195 LEU A CA 1
ATOM 1484 C C . LEU A 1 195 ? -6.561 -1.378 -4.521 1.00 89.75 195 LEU A C 1
ATOM 1486 O O . LEU A 1 195 ? -7.333 -0.532 -4.976 1.00 89.75 195 LEU A O 1
ATOM 1490 N N . GLY A 1 196 ? -5.577 -1.062 -3.668 1.00 87.44 196 GLY A N 1
ATOM 1491 C CA . GLY A 1 196 ? -5.168 0.293 -3.280 1.00 87.44 196 GLY A CA 1
ATOM 1492 C C . GLY A 1 196 ? -6.338 1.228 -2.940 1.00 87.44 196 GLY A C 1
ATOM 1493 O O . GLY A 1 196 ? -6.909 1.155 -1.844 1.00 87.44 196 GLY A O 1
ATOM 1494 N N . PRO A 1 197 ? -6.741 2.124 -3.863 1.00 91.06 197 PRO A N 1
ATOM 1495 C CA . PRO A 1 197 ? -7.821 3.088 -3.643 1.00 91.06 197 PRO A CA 1
ATOM 1496 C C . PRO A 1 197 ? -9.184 2.471 -3.298 1.00 91.06 197 PRO A C 1
ATOM 1498 O O . PRO A 1 197 ? -9.970 3.107 -2.591 1.00 91.06 197 PRO A O 1
ATOM 1501 N N . THR A 1 198 ? -9.497 1.252 -3.748 1.00 94.44 198 THR A N 1
ATOM 1502 C CA . THR A 1 198 ? -10.814 0.642 -3.493 1.00 94.44 198 THR A CA 1
ATOM 1503 C C . THR A 1 198 ? -11.066 0.433 -2.000 1.00 94.44 198 THR A C 1
ATOM 1505 O O . THR A 1 198 ? -12.151 0.752 -1.513 1.00 94.44 198 THR A O 1
ATOM 1508 N N . GLY A 1 199 ? -10.066 -0.029 -1.243 1.00 92.75 199 GLY A N 1
ATOM 1509 C CA . GLY A 1 199 ? -10.204 -0.210 0.206 1.00 92.75 199 GLY A CA 1
ATOM 1510 C C . GLY A 1 199 ? -10.386 1.108 0.962 1.00 92.75 199 GLY A C 1
ATOM 1511 O O . GLY A 1 199 ? -11.192 1.187 1.895 1.00 92.75 199 GLY A O 1
ATOM 1512 N N . ALA A 1 200 ? -9.727 2.179 0.508 1.00 93.38 200 ALA A N 1
ATOM 1513 C CA . ALA A 1 200 ? -9.928 3.522 1.051 1.00 93.38 200 ALA A CA 1
ATOM 1514 C C . ALA A 1 200 ? -11.355 4.033 0.810 1.00 93.38 200 ALA A C 1
ATOM 1516 O O . ALA A 1 200 ? -11.987 4.552 1.731 1.00 93.38 200 ALA A O 1
ATOM 1517 N N . LEU A 1 201 ? -11.899 3.833 -0.394 1.00 95.12 201 LEU A N 1
ATOM 1518 C CA . LEU A 1 201 ? -13.285 4.188 -0.711 1.00 95.12 201 LEU A CA 1
ATOM 1519 C C . LEU A 1 201 ? -14.287 3.405 0.145 1.00 95.12 201 LEU A C 1
ATOM 1521 O O . LEU A 1 201 ? -15.234 3.995 0.670 1.00 95.12 201 LEU A O 1
ATOM 1525 N N . MET A 1 202 ? -14.058 2.104 0.345 1.00 94.06 202 MET A N 1
ATOM 1526 C CA . MET A 1 202 ? -14.885 1.280 1.236 1.00 94.06 202 MET A CA 1
ATOM 1527 C C . MET A 1 202 ? -14.877 1.814 2.669 1.00 94.06 202 MET A C 1
ATOM 1529 O O . MET A 1 202 ? -15.939 1.938 3.282 1.00 94.06 202 MET A O 1
ATOM 1533 N N . TYR A 1 203 ? -13.704 2.187 3.189 1.00 95.06 203 TYR A N 1
ATOM 1534 C CA . TYR A 1 203 ? -13.588 2.759 4.527 1.00 95.06 203 TYR A CA 1
ATOM 1535 C C . TYR A 1 203 ? -14.320 4.100 4.656 1.00 95.06 203 TYR A C 1
ATOM 1537 O O . TYR A 1 203 ? -15.046 4.317 5.627 1.00 95.06 203 TYR A O 1
ATOM 1545 N N . LEU A 1 204 ? -14.181 4.990 3.671 1.00 93.69 204 LEU A N 1
ATOM 1546 C CA . LEU A 1 204 ? -14.891 6.270 3.662 1.00 93.69 204 LEU A CA 1
ATOM 1547 C C . LEU A 1 204 ? -16.413 6.073 3.626 1.00 93.69 204 LEU A C 1
ATOM 1549 O O . LEU A 1 204 ? -17.133 6.750 4.362 1.00 93.69 204 LEU A O 1
ATOM 1553 N N . GLY A 1 205 ? -16.904 5.112 2.838 1.00 93.38 205 GLY A N 1
ATOM 1554 C CA . GLY A 1 205 ? -18.316 4.723 2.828 1.00 93.38 205 GLY A CA 1
ATOM 1555 C C . GLY A 1 205 ? -18.785 4.204 4.189 1.00 93.38 205 GLY A C 1
ATOM 1556 O O . GLY A 1 205 ? -19.785 4.684 4.725 1.00 93.38 205 GLY A O 1
ATOM 1557 N N . LEU A 1 206 ? -18.022 3.287 4.793 1.00 92.31 206 LEU A N 1
ATOM 1558 C CA . LEU A 1 206 ? -18.289 2.739 6.126 1.00 92.31 206 LEU A CA 1
ATOM 1559 C C . LEU A 1 206 ? -18.353 3.843 7.193 1.00 92.31 206 LEU A C 1
ATOM 1561 O O . LEU A 1 206 ? -19.307 3.902 7.971 1.00 92.31 206 LEU A O 1
ATOM 1565 N N . LYS A 1 207 ? -17.366 4.745 7.203 1.00 90.88 207 LYS A N 1
ATOM 1566 C CA . LYS A 1 207 ? -17.307 5.900 8.107 1.00 90.88 207 LYS A CA 1
ATOM 1567 C C . LYS A 1 207 ? -18.489 6.843 7.887 1.00 90.88 207 LYS A C 1
ATOM 1569 O O . LYS A 1 207 ? -19.059 7.329 8.859 1.00 90.88 207 LYS A O 1
ATOM 1574 N N . GLY A 1 208 ? -18.898 7.069 6.640 1.00 90.12 208 GLY A N 1
ATOM 1575 C CA . GLY A 1 208 ? -20.066 7.886 6.307 1.00 90.12 208 GLY A CA 1
ATOM 1576 C C . GLY A 1 208 ? -21.385 7.296 6.815 1.00 90.12 208 GLY A C 1
ATOM 1577 O O . GLY A 1 208 ? -22.242 8.038 7.292 1.00 90.12 208 GLY A O 1
ATOM 1578 N N . VAL A 1 209 ? -21.549 5.972 6.760 1.00 88.50 209 VAL A N 1
ATOM 1579 C CA . VAL A 1 209 ? -22.748 5.282 7.268 1.00 88.50 209 VAL A CA 1
ATOM 1580 C C . VAL A 1 209 ? -22.760 5.248 8.797 1.00 88.50 209 VAL A C 1
ATOM 1582 O O . VAL A 1 209 ? -23.748 5.645 9.408 1.00 88.50 209 VAL A O 1
ATOM 1585 N N . LEU A 1 210 ? -21.660 4.828 9.428 1.00 83.94 210 LEU A N 1
ATOM 1586 C CA . LEU A 1 210 ? -21.580 4.671 10.886 1.00 83.94 210 LEU A CA 1
ATOM 1587 C C . LEU A 1 210 ? -21.456 6.008 11.632 1.00 83.94 210 LEU A C 1
ATOM 1589 O O . LEU A 1 210 ? -22.035 6.167 12.704 1.00 83.94 210 LEU A O 1
ATOM 1593 N N . GLY A 1 211 ? -20.758 6.993 11.063 1.00 67.25 211 GLY A N 1
ATOM 1594 C CA . GLY A 1 211 ? -20.606 8.328 11.651 1.00 67.25 211 GLY A CA 1
ATOM 1595 C C . GLY A 1 211 ? -21.913 9.126 11.692 1.00 67.25 211 GLY A C 1
ATOM 1596 O O . GLY A 1 211 ? -22.118 9.932 12.596 1.00 67.25 211 GLY A O 1
ATOM 1597 N N . ARG A 1 212 ? -22.847 8.855 10.769 1.00 59.25 212 ARG A N 1
ATOM 1598 C CA . ARG A 1 212 ? -24.205 9.428 10.794 1.00 59.25 212 ARG A CA 1
ATOM 1599 C C . ARG A 1 212 ? -25.070 8.866 11.926 1.00 59.25 212 ARG A C 1
ATOM 1601 O O . ARG A 1 212 ? -25.960 9.564 12.407 1.00 59.25 212 ARG A O 1
ATOM 1608 N N . SER A 1 213 ? -24.799 7.643 12.378 1.00 54.12 213 SER A N 1
ATOM 1609 C CA . SER A 1 213 ? -25.573 6.980 13.434 1.00 54.12 213 SER A CA 1
ATOM 1610 C C . SER A 1 213 ? -25.300 7.548 14.832 1.00 54.12 213 SER A C 1
ATOM 1612 O O . SER A 1 213 ? -26.194 7.531 15.671 1.00 54.12 213 SER A O 1
ATOM 1614 N N . GLY A 1 214 ? -24.110 8.110 15.080 1.00 48.12 214 GLY A N 1
ATOM 1615 C CA . GLY A 1 214 ? -23.757 8.721 16.371 1.00 48.12 214 GLY A CA 1
ATOM 1616 C C . GLY A 1 214 ? -24.421 10.080 16.627 1.00 48.12 214 GLY A C 1
ATOM 1617 O O . GLY A 1 214 ? -24.773 10.390 17.760 1.00 48.12 214 GLY A O 1
ATOM 1618 N N . VAL A 1 215 ? -24.669 10.869 15.576 1.00 48.72 215 VAL A N 1
ATOM 1619 C CA . VAL A 1 215 ? -25.291 12.204 15.695 1.00 48.72 215 VAL A CA 1
ATOM 1620 C C . VAL A 1 215 ? -26.787 12.114 16.022 1.00 48.72 215 VAL A C 1
ATOM 1622 O O . VAL A 1 215 ? -27.339 12.988 16.681 1.00 48.72 215 VAL A O 1
ATOM 1625 N N . ARG A 1 216 ? -27.458 11.033 15.610 1.00 45.22 216 ARG A N 1
ATOM 1626 C CA . ARG A 1 216 ? -28.907 10.866 15.804 1.00 45.22 216 ARG A CA 1
ATOM 1627 C C . ARG A 1 216 ? -29.292 10.321 17.189 1.00 45.22 216 ARG A C 1
ATOM 1629 O O . ARG A 1 216 ? -30.464 10.371 17.537 1.00 45.22 216 ARG A O 1
ATOM 1636 N N . GLY A 1 217 ? -28.325 9.835 17.974 1.00 43.81 217 GLY A N 1
ATOM 1637 C CA . GLY A 1 217 ? -28.537 9.315 19.332 1.00 43.81 217 GLY A CA 1
ATOM 1638 C C . GLY A 1 217 ? -28.365 10.336 20.465 1.00 43.81 217 GLY A C 1
ATOM 1639 O O . GLY A 1 217 ? -28.645 9.999 21.606 1.00 43.81 217 GLY A O 1
ATOM 1640 N N . GLN A 1 218 ? -27.912 11.563 20.176 1.00 44.59 218 GLN A N 1
ATOM 1641 C CA . GLN A 1 218 ? -27.764 12.650 21.166 1.00 44.59 218 GLN A CA 1
ATOM 1642 C C . GLN A 1 218 ? -28.892 13.699 21.108 1.00 44.59 218 GLN A C 1
ATOM 1644 O O . GLN A 1 218 ? -28.820 14.720 21.785 1.00 44.59 218 GLN A O 1
ATOM 1649 N N . LEU A 1 219 ? -29.923 13.465 20.291 1.00 48.81 219 LEU A N 1
ATOM 1650 C CA . LEU A 1 219 ? -31.062 14.373 20.092 1.00 48.81 219 LEU A CA 1
ATOM 1651 C C . LEU A 1 219 ? -32.398 13.787 20.586 1.00 48.81 219 LEU A C 1
ATOM 1653 O O . LEU A 1 219 ? -33.454 14.230 20.138 1.00 48.81 219 LEU A O 1
ATOM 1657 N N . ILE A 1 220 ? -32.365 12.799 21.484 1.00 40.88 220 ILE A N 1
ATOM 1658 C CA . ILE A 1 220 ? -33.562 12.211 22.106 1.00 40.88 220 ILE A CA 1
ATOM 1659 C C . ILE A 1 220 ? -33.380 12.130 23.614 1.00 40.88 220 ILE A C 1
ATOM 1661 O O . ILE A 1 220 ? -32.278 11.708 24.030 1.00 40.88 220 ILE A O 1
#